Protein AF-A0A662I1T7-F1 (afdb_monomer)

Sequence (217 aa):
MPLEELFYKALEAGYRRGWHKLLAKYARAPATGRYQSLLHHSINTALTGWRLAKLLGVEEKYLEPLFVGLFLHDYAKSAKEYQERVTRGWPTPPEKIPRGQLAEDFEKLLDELGLKDWSRGIARRVAYLNEAPSTPFDYAEMLSAGPLPEKLLDVAVLADVLNSIRGYWELGGRVSKILGKYGFRIAYHQVSIIRGVVTQLVHRAVEEAMRDKGYEP

Mean predicted aligned error: 6.85 Å

Secondary structure (DSSP, 8-state):
--HHHHHHHHHHHHHHTTTTTSEEEE-S-TTT--EEEHHHHHHHHHHHHHHHHHHTT--GGGHHHHHHHHHHTTGGGGSHHHHHHHHTT------SS--THHHHHHHHHHHHTT--HHHHHHHHHHHHHTS--SSHHHHHHHHHT----HHHHHHHHHHHHHHH--SGGGSTTHHHHHHHHTT-----------TTHHHHHHHHHHHHHHHHTT---

Structure (mmCIF, N/CA/C/O backbone):
data_AF-A0A662I1T7-F1
#
_entry.id   AF-A0A662I1T7-F1
#
loop_
_atom_site.group_PDB
_atom_site.id
_atom_site.type_symbol
_atom_site.label_atom_id
_atom_site.label_alt_id
_atom_site.label_comp_id
_atom_site.label_asym_id
_atom_site.label_entity_id
_atom_site.label_seq_id
_atom_site.pdbx_PDB_ins_code
_atom_site.Cartn_x
_atom_site.Cartn_y
_atom_site.Cartn_z
_atom_site.occupancy
_atom_site.B_iso_or_equiv
_atom_site.auth_seq_id
_atom_site.auth_comp_id
_atom_site.auth_asym_id
_atom_site.auth_atom_id
_atom_site.pdbx_PDB_model_num
ATOM 1 N N . MET A 1 1 ? -2.018 16.285 3.211 1.00 83.12 1 MET A N 1
ATOM 2 C CA . MET A 1 1 ? -3.010 16.565 2.148 1.00 83.12 1 MET A CA 1
ATOM 3 C C . MET A 1 1 ? -4.353 15.933 2.526 1.00 83.12 1 MET A C 1
ATOM 5 O O . MET A 1 1 ? -4.315 14.929 3.236 1.00 83.12 1 MET A O 1
ATOM 9 N N . PRO A 1 2 ? -5.524 16.465 2.119 1.00 90.62 2 PRO A N 1
ATOM 10 C CA . PRO A 1 2 ? -6.795 15.744 2.253 1.00 90.62 2 PRO A CA 1
ATOM 11 C C . PRO A 1 2 ? -6.750 14.390 1.525 1.00 90.62 2 PRO A C 1
ATOM 13 O O . PRO A 1 2 ? -6.135 14.286 0.464 1.00 90.62 2 PRO A O 1
ATOM 16 N N . LEU A 1 3 ? -7.415 13.359 2.066 1.00 92.50 3 LEU A N 1
ATOM 17 C CA . LEU A 1 3 ? -7.415 12.012 1.469 1.00 92.50 3 LEU A CA 1
ATOM 18 C C . LEU A 1 3 ? -7.914 12.020 0.021 1.00 92.50 3 LEU A C 1
ATOM 20 O O . LEU A 1 3 ? -7.353 11.327 -0.816 1.00 92.50 3 LEU A O 1
ATOM 24 N N . GLU A 1 4 ? -8.962 12.790 -0.267 1.00 94.50 4 GLU A N 1
ATOM 25 C CA . GLU A 1 4 ? -9.561 12.862 -1.600 1.00 94.50 4 GLU A CA 1
ATOM 26 C C . GLU A 1 4 ? -8.558 13.365 -2.647 1.00 94.50 4 GLU A C 1
ATOM 28 O O . GLU A 1 4 ? -8.377 12.741 -3.691 1.00 94.50 4 GLU A O 1
ATOM 33 N N . GLU A 1 5 ? -7.831 14.437 -2.333 1.00 94.81 5 GLU A N 1
ATOM 34 C CA . GLU A 1 5 ? -6.793 14.979 -3.211 1.00 94.81 5 GLU A CA 1
ATOM 35 C C . GLU A 1 5 ? -5.645 13.974 -3.405 1.00 94.81 5 GLU A C 1
ATOM 37 O O . GLU A 1 5 ? -5.197 13.750 -4.531 1.00 94.81 5 GLU A O 1
ATOM 42 N N . LEU A 1 6 ? -5.208 13.313 -2.326 1.00 95.00 6 LEU A N 1
ATOM 43 C CA . LEU A 1 6 ? -4.150 12.302 -2.384 1.00 95.00 6 LEU A CA 1
ATOM 44 C C . LEU A 1 6 ? -4.567 11.084 -3.221 1.00 95.00 6 LEU A C 1
ATOM 46 O O . LEU A 1 6 ? -3.781 10.571 -4.020 1.00 95.00 6 LEU A O 1
ATOM 50 N N . PHE A 1 7 ? -5.817 10.648 -3.067 1.00 96.75 7 PHE A N 1
ATOM 51 C CA . PHE A 1 7 ? -6.416 9.566 -3.836 1.00 96.75 7 PHE A CA 1
ATOM 52 C C . PHE A 1 7 ? -6.436 9.890 -5.330 1.00 96.75 7 PHE A C 1
ATOM 54 O O . PHE A 1 7 ? -5.956 9.080 -6.124 1.00 96.75 7 PHE A O 1
ATOM 61 N N . TYR A 1 8 ? -6.937 11.065 -5.724 1.00 96.94 8 TYR A N 1
ATOM 62 C CA . TYR A 1 8 ? -6.994 11.438 -7.138 1.00 96.94 8 TYR A CA 1
ATOM 63 C C . TYR A 1 8 ? -5.600 11.598 -7.749 1.00 96.94 8 TYR A C 1
ATOM 65 O O . TYR A 1 8 ? -5.376 11.107 -8.854 1.00 96.94 8 TYR A O 1
ATOM 73 N N . LYS A 1 9 ? -4.637 12.173 -7.014 1.00 96.56 9 LYS A N 1
ATOM 74 C CA . LYS A 1 9 ? -3.234 12.246 -7.456 1.00 96.56 9 LYS A CA 1
ATOM 75 C C . LYS A 1 9 ? -2.629 10.862 -7.685 1.00 96.56 9 LYS A C 1
ATOM 77 O O . LYS A 1 9 ? -2.019 10.625 -8.727 1.00 96.56 9 LYS A O 1
ATOM 82 N N . ALA A 1 10 ? -2.820 9.933 -6.748 1.00 97.12 10 ALA A N 1
ATOM 83 C CA . ALA A 1 10 ? -2.342 8.559 -6.892 1.00 97.12 10 ALA A CA 1
ATOM 84 C C . ALA A 1 10 ? -3.018 7.839 -8.070 1.00 97.12 10 ALA A C 1
ATOM 86 O O . ALA A 1 10 ? -2.345 7.207 -8.888 1.00 97.12 10 ALA A O 1
ATOM 87 N N . LEU A 1 11 ? -4.339 7.988 -8.200 1.00 97.06 11 LEU A N 1
ATOM 88 C CA . LEU A 1 11 ? -5.118 7.410 -9.290 1.00 97.06 11 LEU A CA 1
ATOM 89 C C . LEU A 1 11 ? -4.624 7.909 -10.654 1.00 97.06 11 LEU A C 1
ATOM 91 O O . LEU A 1 11 ? -4.350 7.100 -11.540 1.00 97.06 11 LEU A O 1
ATOM 95 N N . GLU A 1 12 ? -4.459 9.222 -10.811 1.00 97.19 12 GLU A N 1
ATOM 96 C CA . GLU A 1 12 ? -3.954 9.838 -12.036 1.00 97.19 12 GLU A CA 1
ATOM 97 C C . GLU A 1 12 ? -2.517 9.391 -12.337 1.00 97.19 12 GLU A C 1
ATOM 99 O O . GLU A 1 12 ? -2.202 9.005 -13.467 1.00 97.19 12 GLU A O 1
ATOM 104 N N . ALA A 1 13 ? -1.637 9.387 -11.333 1.00 96.88 13 ALA A N 1
ATOM 105 C CA . ALA A 1 13 ? -0.248 8.973 -11.496 1.00 96.88 13 ALA A CA 1
ATOM 106 C C . ALA A 1 13 ? -0.122 7.517 -11.966 1.00 96.88 13 ALA A C 1
ATOM 108 O O . ALA A 1 13 ? 0.653 7.240 -12.888 1.00 96.88 13 ALA A O 1
ATOM 109 N N . GLY A 1 14 ? -0.901 6.602 -11.384 1.00 96.75 14 GLY A N 1
ATOM 110 C CA . GLY A 1 14 ? -0.929 5.203 -11.802 1.00 96.75 14 GLY A CA 1
ATOM 111 C C . GLY A 1 14 ? -1.623 4.993 -13.154 1.00 96.75 14 GLY A C 1
ATOM 112 O O . GLY A 1 14 ? -1.193 4.154 -13.950 1.00 96.75 14 GLY A O 1
ATOM 113 N N . TYR A 1 15 ? -2.654 5.783 -13.472 1.00 96.38 15 TYR A N 1
ATOM 114 C CA . TYR A 1 15 ? -3.324 5.723 -14.772 1.00 96.38 15 TYR A CA 1
ATOM 115 C C . TYR A 1 15 ? -2.402 6.159 -15.917 1.00 96.38 15 TYR A C 1
ATOM 117 O O . TYR A 1 15 ? -2.271 5.416 -16.893 1.00 96.38 15 TYR A O 1
ATOM 125 N N . ARG A 1 16 ? -1.697 7.294 -15.768 1.00 96.81 16 ARG A N 1
ATOM 126 C CA . ARG A 1 16 ? -0.703 7.799 -16.740 1.00 96.81 16 ARG A CA 1
ATOM 127 C C . ARG A 1 16 ? 0.412 6.786 -17.009 1.00 96.81 16 ARG A C 1
ATOM 129 O O . ARG A 1 16 ? 0.859 6.650 -18.141 1.00 96.81 16 ARG A O 1
ATOM 136 N N . ARG A 1 17 ? 0.807 6.022 -15.986 1.00 95.38 17 ARG A N 1
ATOM 137 C CA . ARG A 1 17 ? 1.814 4.947 -16.074 1.00 95.38 17 ARG A CA 1
ATOM 138 C C . ARG A 1 17 ? 1.266 3.622 -16.610 1.00 95.38 17 ARG A C 1
ATOM 140 O O . ARG A 1 17 ? 1.985 2.629 -16.664 1.00 95.38 17 ARG A O 1
ATOM 147 N N . GLY A 1 18 ? -0.011 3.568 -16.986 1.00 95.88 18 GLY A N 1
ATOM 148 C CA . GLY A 1 18 ? -0.619 2.376 -17.567 1.00 95.88 18 GLY A CA 1
ATOM 149 C C . GLY A 1 18 ? -0.838 1.229 -16.579 1.00 95.88 18 GLY A C 1
ATOM 150 O O . GLY A 1 18 ? -1.122 0.120 -17.018 1.00 95.88 18 GLY A O 1
ATOM 151 N N . TRP A 1 19 ? -0.773 1.456 -15.262 1.00 95.38 19 TRP A N 1
ATOM 152 C CA . TRP A 1 19 ? -0.896 0.390 -14.251 1.00 95.38 19 TRP A CA 1
ATOM 153 C C . TRP A 1 19 ? -2.249 -0.325 -14.261 1.00 95.38 19 TRP A C 1
ATOM 155 O O . TRP A 1 19 ? -2.374 -1.437 -13.756 1.00 95.38 19 TRP A O 1
ATOM 165 N N . HIS A 1 20 ? -3.268 0.287 -14.863 1.00 93.38 20 HIS A N 1
ATOM 166 C CA . HIS A 1 20 ? -4.560 -0.348 -15.118 1.00 93.38 20 HIS A CA 1
ATOM 167 C C . HIS A 1 20 ? -4.477 -1.488 -16.149 1.00 93.38 20 HIS A C 1
ATOM 169 O O . HIS A 1 20 ? -5.350 -2.352 -16.162 1.00 93.38 20 HIS A O 1
ATOM 175 N N . LYS A 1 21 ? -3.433 -1.505 -16.988 1.00 92.19 21 LYS A N 1
ATOM 176 C CA . LYS A 1 21 ? -3.136 -2.552 -17.980 1.00 92.19 21 LYS A CA 1
ATOM 177 C C . LYS A 1 21 ? -2.147 -3.597 -17.455 1.00 92.19 21 LYS A C 1
ATOM 179 O O . LYS A 1 21 ? -2.009 -4.653 -18.061 1.00 92.19 21 LYS A O 1
ATOM 184 N N . LEU A 1 22 ? -1.449 -3.290 -16.360 1.00 91.19 22 LEU A N 1
ATOM 185 C CA . LEU A 1 22 ? -0.445 -4.159 -15.751 1.00 91.19 22 LEU A CA 1
ATOM 186 C C . LEU A 1 22 ? -1.090 -5.084 -14.726 1.00 91.19 22 LEU A C 1
ATOM 188 O O . LEU A 1 22 ? -2.052 -4.706 -14.060 1.00 91.19 22 LEU A O 1
ATOM 192 N N . LEU A 1 23 ? -0.544 -6.283 -14.569 1.00 86.94 23 LEU A N 1
ATOM 193 C CA . LEU A 1 23 ? -1.032 -7.270 -13.611 1.00 86.94 23 LEU A CA 1
ATOM 194 C C . LEU A 1 23 ? -0.296 -7.131 -12.275 1.00 86.94 23 LEU A C 1
ATOM 196 O O . LEU A 1 23 ? 0.933 -7.139 -12.251 1.00 86.94 23 LEU A O 1
ATOM 200 N N . ALA A 1 24 ? -1.036 -7.065 -11.165 1.00 80.75 24 ALA A N 1
ATOM 201 C CA . ALA A 1 24 ? -0.471 -7.215 -9.816 1.00 80.75 24 ALA A CA 1
ATOM 202 C C . ALA A 1 24 ? -0.410 -8.684 -9.378 1.00 80.75 24 ALA A C 1
ATOM 204 O O . ALA A 1 24 ? 0.510 -9.084 -8.658 1.00 80.75 24 ALA A O 1
ATOM 205 N N . LYS A 1 25 ? -1.419 -9.479 -9.769 1.00 72.06 25 LYS A N 1
ATOM 206 C CA . LYS A 1 25 ? -1.565 -10.900 -9.416 1.00 72.06 25 LYS A CA 1
ATOM 207 C C . LYS A 1 25 ? -2.210 -11.675 -10.563 1.00 72.06 25 LYS A C 1
ATOM 209 O O . LYS A 1 25 ? -3.193 -11.224 -11.150 1.00 72.06 25 LYS A O 1
ATOM 214 N N . TYR A 1 26 ? -1.684 -12.871 -10.830 1.00 59.12 26 TYR A N 1
ATOM 215 C CA . TYR A 1 26 ? -2.285 -13.858 -11.727 1.00 59.12 26 TYR A CA 1
ATOM 216 C C . TYR A 1 26 ? -2.677 -15.092 -10.914 1.00 59.12 26 TYR A C 1
ATOM 218 O O . TYR A 1 26 ? -1.833 -15.722 -10.267 1.00 59.12 26 TYR A O 1
ATOM 226 N N . ALA A 1 27 ? -3.964 -15.435 -10.896 1.00 52.22 27 ALA A N 1
ATOM 227 C CA . ALA A 1 27 ? -4.394 -16.705 -10.336 1.00 52.22 27 ALA A CA 1
ATOM 228 C C . ALA A 1 27 ? -3.911 -17.829 -11.267 1.00 52.22 27 ALA A C 1
ATOM 230 O O . ALA A 1 27 ? -4.298 -17.886 -12.427 1.00 52.22 27 ALA A O 1
ATOM 231 N N . ARG A 1 28 ? -3.071 -18.735 -10.748 1.00 44.50 28 ARG A N 1
ATOM 232 C CA . ARG A 1 28 ? -2.470 -19.899 -11.439 1.00 44.50 28 ARG A CA 1
ATOM 233 C C . ARG A 1 28 ? -3.457 -20.898 -12.078 1.00 44.50 28 ARG A C 1
ATOM 235 O O . ARG A 1 28 ? -3.030 -21.955 -12.523 1.00 44.50 28 ARG A O 1
ATOM 242 N N . ALA A 1 29 ? -4.749 -20.599 -12.136 1.00 40.31 29 ALA A N 1
ATOM 243 C CA . ALA A 1 29 ? -5.744 -21.446 -12.772 1.00 40.31 29 ALA A CA 1
ATOM 244 C C . ALA A 1 29 ? -6.423 -20.673 -13.918 1.00 40.31 29 ALA A C 1
ATOM 246 O O . ALA A 1 29 ? -7.258 -19.807 -13.646 1.00 40.31 29 ALA A O 1
ATOM 247 N N . PRO A 1 30 ? -6.140 -21.024 -15.189 1.00 40.97 30 PRO A N 1
ATOM 248 C CA . PRO A 1 30 ? -6.875 -20.526 -16.357 1.00 40.97 30 PRO A CA 1
ATOM 249 C C . PRO A 1 30 ? -8.401 -20.680 -16.222 1.00 40.97 30 PRO A C 1
ATOM 251 O O . PRO A 1 30 ? -9.155 -19.912 -16.805 1.00 40.97 30 PRO A O 1
ATOM 254 N N . ALA A 1 31 ? -8.859 -21.632 -15.401 1.00 42.31 31 ALA A N 1
ATOM 255 C CA . ALA A 1 31 ? -10.270 -21.920 -15.167 1.00 42.31 31 ALA A CA 1
ATOM 256 C C . ALA A 1 31 ? -11.007 -20.907 -14.265 1.00 42.31 31 ALA A C 1
ATOM 258 O O . ALA A 1 31 ? -12.233 -20.876 -14.295 1.00 42.31 31 ALA A O 1
ATOM 259 N N . THR A 1 32 ? -10.313 -20.090 -13.455 1.00 49.03 32 THR A N 1
ATOM 260 C CA . THR A 1 32 ? -10.981 -19.130 -12.545 1.00 49.03 32 THR A CA 1
ATOM 261 C C . THR A 1 32 ? -10.894 -17.674 -12.995 1.00 49.03 32 THR A C 1
ATOM 263 O O . THR A 1 32 ? -11.640 -16.851 -12.470 1.00 49.03 32 THR A O 1
ATOM 266 N N . GLY A 1 33 ? -10.035 -17.339 -13.968 1.00 52.44 33 GLY A N 1
ATOM 267 C CA . GLY A 1 33 ? -10.066 -16.069 -14.712 1.00 52.44 33 GLY A CA 1
ATOM 268 C C . GLY A 1 33 ? -9.902 -14.776 -13.899 1.00 52.44 33 GLY A C 1
ATOM 269 O O . GLY A 1 33 ? -10.135 -13.693 -14.431 1.00 52.44 33 GLY A O 1
ATOM 270 N N . ARG A 1 34 ? -9.527 -14.841 -12.615 1.00 60.09 34 ARG A N 1
ATOM 271 C CA . ARG A 1 34 ? -9.411 -13.646 -11.766 1.00 60.09 34 ARG A CA 1
ATOM 272 C C . ARG A 1 34 ? -8.029 -13.019 -11.915 1.00 60.09 34 ARG A C 1
ATOM 274 O O . ARG A 1 34 ? -7.048 -13.514 -11.358 1.00 60.09 34 ARG A O 1
ATOM 281 N N . TYR A 1 35 ? -7.979 -11.923 -12.661 1.00 72.19 35 TYR A N 1
ATOM 282 C CA . TYR A 1 35 ? -6.847 -11.007 -12.723 1.00 72.19 35 TYR A CA 1
ATOM 283 C C . TYR A 1 35 ? -7.147 -9.757 -11.893 1.00 72.19 35 TYR A C 1
ATOM 285 O O . TYR A 1 35 ? -8.293 -9.317 -11.801 1.00 72.19 35 TYR A O 1
ATOM 293 N N . GLN A 1 36 ? -6.108 -9.182 -11.296 1.00 81.75 36 GLN A N 1
ATOM 294 C CA . GLN A 1 36 ? -6.186 -7.889 -10.623 1.00 81.75 36 GLN A CA 1
ATOM 295 C C . GLN A 1 36 ? -5.147 -6.967 -11.249 1.00 81.75 36 GLN A C 1
ATOM 297 O O . GLN A 1 36 ? -3.969 -7.334 -11.343 1.00 81.75 36 GLN A O 1
ATOM 302 N N . SER A 1 37 ? -5.582 -5.789 -11.701 1.00 91.00 37 SER A N 1
ATOM 303 C CA . SER A 1 37 ? -4.646 -4.801 -12.229 1.00 91.00 37 SER A CA 1
ATOM 304 C C . SER A 1 37 ? -3.793 -4.212 -11.109 1.00 91.00 37 SER A C 1
ATOM 306 O O . SER A 1 37 ? -4.236 -4.127 -9.959 1.00 91.00 37 SER A O 1
ATOM 308 N N . LEU A 1 38 ? -2.576 -3.791 -11.450 1.00 92.50 38 LEU A N 1
ATOM 309 C CA . LEU A 1 38 ? -1.656 -3.154 -10.513 1.00 92.50 38 LEU A CA 1
ATOM 310 C C . LEU A 1 38 ? -2.278 -1.897 -9.908 1.00 92.50 38 LEU A C 1
ATOM 312 O O . LEU A 1 38 ? -2.261 -1.737 -8.694 1.00 92.50 38 LEU A O 1
ATOM 316 N N . LEU A 1 39 ? -2.931 -1.071 -10.732 1.00 95.19 39 LEU A N 1
ATOM 317 C CA . LEU A 1 39 ? -3.605 0.135 -10.249 1.00 95.19 39 LEU A CA 1
ATOM 318 C C . LEU A 1 39 ? -4.693 -0.180 -9.217 1.00 95.19 39 LEU A C 1
ATOM 320 O O . LEU A 1 39 ? -4.754 0.469 -8.176 1.00 95.19 39 LEU A O 1
ATOM 324 N N . HIS A 1 40 ? -5.549 -1.167 -9.500 1.00 91.62 40 HIS A N 1
ATOM 325 C CA . HIS A 1 40 ? -6.648 -1.517 -8.604 1.00 91.62 40 HIS A CA 1
ATOM 326 C C . HIS A 1 40 ? -6.133 -2.074 -7.272 1.00 91.62 40 HIS A C 1
ATOM 328 O O . HIS A 1 40 ? -6.630 -1.686 -6.219 1.00 91.62 40 HIS A O 1
ATOM 334 N N . HIS A 1 41 ? -5.115 -2.941 -7.313 1.00 92.50 41 HIS A N 1
ATOM 335 C CA . HIS A 1 41 ? -4.475 -3.468 -6.104 1.00 92.50 41 HIS A CA 1
ATOM 336 C C . HIS A 1 41 ? -3.837 -2.354 -5.272 1.00 92.50 41 HIS A C 1
ATOM 338 O O . HIS A 1 41 ? -4.172 -2.194 -4.104 1.00 92.50 41 HIS A O 1
ATOM 344 N N . SER A 1 42 ? -2.987 -1.531 -5.887 1.00 95.56 42 SER A N 1
ATOM 345 C CA . SER A 1 42 ? -2.297 -0.425 -5.219 1.00 95.56 42 SER A CA 1
ATOM 346 C C . SER A 1 42 ? -3.260 0.557 -4.547 1.00 95.56 42 SER A C 1
ATOM 348 O O . SER A 1 42 ? -3.059 0.919 -3.388 1.00 95.56 42 SER A O 1
ATOM 350 N N . ILE A 1 43 ? -4.323 0.973 -5.244 1.00 96.12 43 ILE A N 1
ATOM 351 C CA . ILE A 1 43 ? -5.307 1.921 -4.704 1.00 96.12 43 ILE A CA 1
ATOM 352 C C . ILE A 1 43 ? -6.113 1.306 -3.562 1.00 96.12 43 ILE A C 1
ATOM 354 O O . ILE A 1 43 ? -6.267 1.944 -2.519 1.00 96.12 43 ILE A O 1
ATOM 358 N N . ASN A 1 44 ? -6.611 0.076 -3.723 1.00 94.38 44 ASN A N 1
ATOM 359 C CA . ASN A 1 44 ? -7.392 -0.553 -2.663 1.00 94.38 44 ASN A CA 1
ATOM 360 C C . ASN A 1 44 ? -6.532 -0.793 -1.420 1.00 94.38 44 ASN A C 1
ATOM 362 O O . ASN A 1 44 ? -6.969 -0.480 -0.317 1.00 94.38 44 ASN A O 1
ATOM 366 N N . THR A 1 45 ? -5.292 -1.260 -1.592 1.00 95.75 45 THR A N 1
ATOM 367 C CA . THR A 1 45 ? -4.343 -1.441 -0.489 1.00 95.75 45 THR A CA 1
ATOM 368 C C . THR A 1 45 ? -4.073 -0.123 0.236 1.00 95.75 45 THR A C 1
ATOM 370 O O . THR A 1 45 ? -4.156 -0.078 1.463 1.00 95.75 45 THR A O 1
ATOM 373 N N . ALA A 1 46 ? -3.858 0.978 -0.488 1.00 97.50 46 ALA A N 1
ATOM 374 C CA . ALA A 1 46 ? -3.675 2.297 0.117 1.00 97.50 46 ALA A CA 1
ATOM 375 C C . ALA A 1 46 ? -4.914 2.778 0.899 1.00 97.50 46 ALA A C 1
ATOM 377 O O . ALA A 1 46 ? -4.791 3.228 2.041 1.00 97.50 46 ALA A O 1
ATOM 378 N N . LEU A 1 47 ? -6.117 2.634 0.330 1.00 97.31 47 LEU A N 1
ATOM 379 C CA . LEU A 1 47 ? -7.374 3.034 0.977 1.00 97.31 47 LEU A CA 1
ATOM 380 C C . LEU A 1 47 ? -7.704 2.174 2.202 1.00 97.31 47 LEU A C 1
ATOM 382 O O . LEU A 1 47 ? -8.065 2.708 3.254 1.00 97.31 47 LEU A O 1
ATOM 386 N N . THR A 1 48 ? -7.552 0.851 2.093 1.00 95.62 48 THR A N 1
ATOM 387 C CA . THR A 1 48 ? -7.719 -0.072 3.221 1.00 95.62 48 THR A CA 1
ATOM 388 C C . THR A 1 48 ? -6.735 0.271 4.332 1.00 95.62 48 THR A C 1
ATOM 390 O O . THR A 1 48 ? -7.142 0.388 5.485 1.00 95.62 48 THR A O 1
ATOM 393 N N . GLY A 1 49 ? -5.464 0.505 3.997 1.00 97.38 49 GLY A N 1
ATOM 394 C CA . GLY A 1 49 ? -4.449 0.893 4.970 1.00 97.38 49 GLY A CA 1
ATOM 395 C C . GLY A 1 49 ? -4.746 2.219 5.657 1.00 97.38 49 GLY A C 1
ATOM 396 O O . GLY A 1 49 ? -4.660 2.294 6.879 1.00 97.38 49 GLY A O 1
ATOM 397 N N . TRP A 1 50 ? -5.180 3.243 4.918 1.00 97.56 50 TRP A N 1
ATOM 398 C CA . TRP A 1 50 ? -5.607 4.511 5.517 1.00 97.56 50 TRP A CA 1
ATOM 399 C C . TRP A 1 50 ? -6.766 4.318 6.496 1.00 97.56 50 TRP A C 1
ATOM 401 O O . TRP A 1 50 ? -6.742 4.843 7.613 1.00 97.56 50 TRP A O 1
ATOM 411 N N . ARG A 1 51 ? -7.789 3.546 6.103 1.00 95.56 51 ARG A N 1
ATOM 412 C CA . ARG A 1 51 ? -8.951 3.294 6.961 1.00 95.56 51 ARG A CA 1
ATOM 413 C C . ARG A 1 51 ? -8.560 2.520 8.218 1.00 95.56 51 ARG A C 1
ATOM 415 O O . ARG A 1 51 ? -8.962 2.920 9.307 1.00 95.56 51 ARG A O 1
ATOM 422 N N . LEU A 1 52 ? -7.743 1.475 8.082 1.00 95.31 52 LEU A N 1
ATOM 423 C CA . LEU A 1 52 ? -7.197 0.725 9.214 1.00 95.31 52 LEU A CA 1
ATOM 424 C C . LEU A 1 52 ? -6.363 1.618 10.134 1.00 95.31 52 LEU A C 1
ATOM 426 O O . LEU A 1 52 ? -6.528 1.558 11.345 1.00 95.31 52 LEU A O 1
ATOM 430 N N . ALA A 1 53 ? -5.514 2.486 9.587 1.00 96.88 53 ALA A N 1
ATOM 431 C CA . ALA A 1 53 ? -4.702 3.401 10.381 1.00 96.88 53 ALA A CA 1
ATOM 432 C C . ALA A 1 53 ? -5.555 4.340 11.242 1.00 96.88 53 ALA A C 1
ATOM 434 O O . ALA A 1 53 ? -5.267 4.511 12.426 1.00 96.88 53 ALA A O 1
ATOM 435 N N . LYS A 1 54 ? -6.638 4.892 10.678 1.00 95.31 54 LYS A N 1
ATOM 436 C CA . LYS A 1 54 ? -7.611 5.694 11.435 1.00 95.31 54 LYS A CA 1
ATOM 437 C C . LYS A 1 54 ? -8.284 4.873 12.540 1.00 95.31 54 LYS A C 1
ATOM 439 O O . LYS A 1 54 ? -8.356 5.347 13.667 1.00 95.31 54 LYS A O 1
ATOM 444 N N . LEU A 1 55 ? -8.730 3.651 12.235 1.00 92.38 55 LEU A N 1
ATOM 445 C CA . LEU A 1 55 ? -9.382 2.763 13.209 1.00 92.38 55 LEU A CA 1
ATOM 446 C C . LEU A 1 55 ? -8.447 2.355 14.358 1.00 92.38 55 LEU A C 1
ATOM 448 O O . LEU A 1 55 ? -8.866 2.316 15.508 1.00 92.38 55 LEU A O 1
ATOM 452 N N . LEU A 1 56 ? -7.172 2.091 14.067 1.00 93.19 56 LEU A N 1
ATOM 453 C CA . LEU A 1 56 ? -6.176 1.682 15.065 1.00 93.19 56 LEU A CA 1
ATOM 454 C C . LEU A 1 56 ? -5.512 2.867 15.795 1.00 93.19 56 LEU A C 1
ATOM 456 O O . LEU A 1 56 ? -4.583 2.665 16.590 1.00 93.19 56 LEU A O 1
ATOM 460 N N . GLY A 1 57 ? -5.945 4.102 15.519 1.00 93.50 57 GLY A N 1
ATOM 461 C CA . GLY A 1 57 ? -5.406 5.314 16.139 1.00 93.50 57 GLY A CA 1
ATOM 462 C C . GLY A 1 57 ? -3.927 5.547 15.819 1.00 93.50 57 GLY A C 1
ATOM 463 O O . GLY A 1 57 ? -3.126 5.805 16.718 1.00 93.50 57 GLY A O 1
ATOM 464 N N . VAL A 1 58 ? -3.530 5.376 14.558 1.00 96.56 58 VAL A N 1
ATOM 465 C CA . VAL A 1 58 ? -2.212 5.803 14.065 1.00 96.56 58 VAL A CA 1
ATOM 466 C C . VAL A 1 58 ? -2.166 7.335 14.025 1.00 96.56 58 VAL A C 1
ATOM 468 O O . VAL A 1 58 ? -3.134 7.971 13.613 1.00 96.56 58 VAL A O 1
ATOM 471 N N . GLU A 1 59 ? -1.046 7.933 14.445 1.00 96.06 59 GLU A N 1
ATOM 472 C CA . GLU A 1 59 ? -0.891 9.395 14.448 1.00 96.06 59 GLU A CA 1
ATOM 473 C C . GLU A 1 59 ? -1.061 9.997 13.043 1.00 96.06 59 GLU A C 1
ATOM 475 O O . GLU A 1 59 ? -0.530 9.467 12.064 1.00 96.06 59 GLU A O 1
ATOM 480 N N . GLU A 1 60 ? -1.717 11.161 12.960 1.00 95.38 60 GLU A N 1
ATOM 481 C CA . GLU A 1 60 ? -2.078 11.818 11.692 1.00 95.38 60 GLU A CA 1
ATOM 482 C C . GLU A 1 60 ? -0.878 12.025 10.758 1.00 95.38 60 GLU A C 1
ATOM 484 O O . GLU A 1 60 ? -0.981 11.831 9.546 1.00 95.38 60 GLU A O 1
ATOM 489 N N . LYS A 1 61 ? 0.291 12.347 11.332 1.00 95.50 61 LYS A N 1
ATOM 490 C CA . LYS A 1 61 ? 1.543 12.551 10.589 1.00 95.50 61 LYS A CA 1
ATOM 491 C C . LYS A 1 61 ? 1.940 11.342 9.733 1.00 95.50 61 LYS A C 1
ATOM 493 O O . LYS A 1 61 ? 2.623 11.514 8.732 1.00 95.50 61 LYS A O 1
ATOM 498 N N . TYR A 1 62 ? 1.527 10.126 10.098 1.00 97.44 62 TYR A N 1
ATOM 499 C CA . TYR A 1 62 ? 1.871 8.910 9.359 1.00 97.44 62 TYR A CA 1
ATOM 500 C C . TYR A 1 62 ? 0.879 8.555 8.250 1.00 97.44 62 TYR A C 1
ATOM 502 O O . TYR A 1 62 ? 1.197 7.695 7.435 1.00 97.44 62 TYR A O 1
ATOM 510 N N . LEU A 1 63 ? -0.303 9.172 8.191 1.00 97.19 63 LEU A N 1
ATOM 511 C CA . LEU A 1 63 ? -1.363 8.712 7.288 1.00 97.19 63 LEU A CA 1
ATOM 512 C C . LEU A 1 63 ? -1.032 8.946 5.812 1.00 97.19 63 LEU A C 1
ATOM 514 O O . LEU A 1 63 ? -1.164 8.038 4.995 1.00 97.19 63 LEU A O 1
ATOM 518 N N . GLU A 1 64 ? -0.555 10.142 5.477 1.00 97.44 64 GLU A N 1
ATOM 519 C CA . GLU A 1 64 ? -0.121 10.490 4.120 1.00 97.44 64 GLU A CA 1
ATOM 520 C C . GLU A 1 64 ? 1.031 9.595 3.625 1.00 97.44 64 GLU A C 1
ATOM 522 O O . GLU A 1 64 ? 0.869 8.953 2.583 1.00 97.44 64 GLU A O 1
ATOM 527 N N . PRO A 1 65 ? 2.158 9.447 4.352 1.00 97.62 65 PRO A N 1
ATOM 528 C CA . PRO A 1 65 ? 3.224 8.564 3.895 1.00 97.62 65 PRO A CA 1
ATOM 529 C C . PRO A 1 65 ? 2.842 7.080 3.921 1.00 97.62 65 PRO A C 1
ATOM 531 O O . PRO A 1 65 ? 3.331 6.326 3.085 1.00 97.62 65 PRO A O 1
ATOM 534 N N . LEU A 1 66 ? 1.951 6.643 4.819 1.00 98.25 66 LEU A N 1
ATOM 535 C CA . LEU A 1 66 ? 1.404 5.285 4.787 1.00 98.25 66 LEU A CA 1
ATOM 536 C C . LEU A 1 66 ? 0.632 5.027 3.497 1.00 98.25 66 LEU A C 1
ATOM 538 O O . LEU A 1 66 ? 0.867 4.012 2.850 1.00 98.25 66 LEU A O 1
ATOM 542 N N . PHE A 1 67 ? -0.277 5.930 3.125 1.00 98.44 67 PHE A N 1
ATOM 543 C CA . PHE A 1 67 ? -1.071 5.790 1.907 1.00 98.44 67 PHE A CA 1
ATOM 544 C C . PHE A 1 67 ? -0.179 5.698 0.679 1.00 98.44 67 PHE A C 1
ATOM 546 O O . PHE A 1 67 ? -0.329 4.780 -0.120 1.00 98.44 67 PHE A O 1
ATOM 553 N N . VAL A 1 68 ? 0.776 6.621 0.551 1.00 98.25 68 VAL A N 1
ATOM 554 C CA . VAL A 1 68 ? 1.702 6.629 -0.584 1.00 98.25 68 VAL A CA 1
ATOM 555 C C . VAL A 1 68 ? 2.585 5.383 -0.576 1.00 98.25 68 VAL A C 1
ATOM 557 O O . VAL A 1 68 ? 2.710 4.724 -1.602 1.00 98.25 68 VAL A O 1
ATOM 560 N N . GLY A 1 69 ? 3.147 5.000 0.572 1.00 97.81 69 GLY A N 1
ATOM 561 C CA . GLY A 1 69 ? 3.958 3.787 0.680 1.00 97.81 69 GLY A CA 1
ATOM 562 C C . GLY A 1 69 ? 3.181 2.527 0.297 1.00 97.81 69 GLY A C 1
ATOM 563 O O . GLY A 1 69 ? 3.676 1.698 -0.458 1.00 97.81 69 GLY A O 1
ATOM 564 N N . LEU A 1 70 ? 1.927 2.412 0.737 1.00 98.00 70 LEU A N 1
ATOM 565 C CA . LEU A 1 70 ? 1.040 1.312 0.363 1.00 98.00 70 LEU A CA 1
ATOM 566 C C . LEU A 1 70 ? 0.597 1.362 -1.096 1.00 98.00 70 LEU A C 1
ATOM 568 O O . LEU A 1 70 ? 0.453 0.319 -1.721 1.00 98.00 70 LEU A O 1
ATOM 572 N N . PHE A 1 71 ? 0.407 2.541 -1.675 1.00 97.81 71 PHE A N 1
ATOM 573 C CA . PHE A 1 71 ? 0.139 2.670 -3.104 1.00 97.81 71 PHE A CA 1
ATOM 574 C C . PHE A 1 71 ? 1.329 2.164 -3.939 1.00 97.81 71 PHE A C 1
ATOM 576 O O . PHE A 1 71 ? 1.144 1.536 -4.984 1.00 97.81 71 PHE A O 1
ATOM 583 N N . LEU A 1 72 ? 2.551 2.377 -3.445 1.00 96.88 72 LEU A N 1
ATOM 584 C CA . LEU A 1 72 ? 3.794 2.051 -4.139 1.00 96.88 72 LEU A CA 1
ATOM 585 C C . LEU A 1 72 ? 4.445 0.721 -3.721 1.00 96.88 72 LEU A C 1
ATOM 587 O O . LEU A 1 72 ? 5.469 0.366 -4.297 1.00 96.88 72 LEU A O 1
ATOM 591 N N . HIS A 1 73 ? 3.888 -0.035 -2.769 1.00 94.69 73 HIS A N 1
ATOM 592 C CA . HIS A 1 73 ? 4.535 -1.257 -2.251 1.00 94.69 73 HIS A CA 1
ATOM 593 C C . HIS A 1 73 ? 4.845 -2.303 -3.332 1.00 94.69 73 HIS A C 1
ATOM 595 O O . HIS A 1 73 ? 5.840 -3.012 -3.267 1.00 94.69 73 HIS A O 1
ATOM 601 N N . ASP A 1 74 ? 4.002 -2.360 -4.360 1.00 93.50 74 ASP A N 1
ATOM 602 C CA . ASP A 1 74 ? 4.119 -3.291 -5.476 1.00 93.50 74 ASP A CA 1
ATOM 603 C C . ASP A 1 74 ? 4.736 -2.636 -6.726 1.00 93.50 74 ASP A C 1
ATOM 605 O O . ASP A 1 74 ? 4.649 -3.185 -7.825 1.00 93.50 74 ASP A O 1
ATOM 609 N N . TYR A 1 75 ? 5.378 -1.467 -6.594 1.00 94.69 75 TYR A N 1
ATOM 610 C CA . TYR A 1 75 ? 5.920 -0.705 -7.727 1.00 94.69 75 TYR A CA 1
ATOM 611 C C . TYR A 1 75 ? 6.872 -1.529 -8.597 1.00 94.69 75 TYR A C 1
ATOM 613 O O . TYR A 1 75 ? 6.820 -1.439 -9.825 1.00 94.69 75 TYR A O 1
ATOM 621 N N . ALA A 1 76 ? 7.698 -2.384 -7.986 1.00 92.75 76 ALA A N 1
ATOM 622 C CA . ALA A 1 76 ? 8.632 -3.248 -8.703 1.00 92.75 76 ALA A CA 1
ATOM 623 C C . ALA A 1 76 ? 7.935 -4.206 -9.693 1.00 92.75 76 ALA A C 1
ATOM 625 O O . ALA A 1 76 ? 8.516 -4.595 -10.705 1.00 92.75 76 ALA A O 1
ATOM 626 N N . LYS A 1 77 ? 6.646 -4.516 -9.483 1.00 91.06 77 LYS A N 1
ATOM 627 C CA . LYS A 1 77 ? 5.836 -5.305 -10.424 1.00 91.06 77 LYS A CA 1
ATOM 628 C C . LYS A 1 77 ? 5.537 -4.570 -11.727 1.00 91.06 77 LYS A C 1
ATOM 630 O O . LYS A 1 77 ? 5.085 -5.199 -12.678 1.00 91.06 77 LYS A O 1
ATOM 635 N N . SER A 1 78 ? 5.774 -3.263 -11.814 1.00 92.31 78 SER A N 1
ATOM 636 C CA . SER A 1 78 ? 5.644 -2.528 -13.077 1.00 92.31 78 SER A CA 1
ATOM 637 C C . SER A 1 78 ? 6.778 -2.820 -14.070 1.00 92.31 78 SER A C 1
ATOM 639 O O . SER A 1 78 ? 6.634 -2.506 -15.251 1.00 92.31 78 SER A O 1
ATOM 641 N N . ALA A 1 79 ? 7.863 -3.466 -13.623 1.00 91.62 79 ALA A N 1
ATOM 642 C CA . ALA A 1 79 ? 8.977 -3.864 -14.473 1.00 91.62 79 ALA A CA 1
ATOM 643 C C . ALA A 1 79 ? 8.528 -4.772 -15.628 1.00 91.62 79 ALA A C 1
ATOM 645 O O . ALA A 1 79 ? 7.689 -5.667 -15.464 1.00 91.62 79 ALA A O 1
ATOM 646 N N . LYS A 1 80 ? 9.137 -4.573 -16.801 1.00 89.81 80 LYS A N 1
ATOM 647 C CA . LYS A 1 80 ? 8.824 -5.331 -18.017 1.00 89.81 80 LYS A CA 1
ATOM 648 C C . LYS A 1 80 ? 9.042 -6.828 -17.806 1.00 89.81 80 LYS A C 1
ATOM 650 O O . LYS A 1 80 ? 8.182 -7.629 -18.159 1.00 89.81 80 LYS A O 1
ATOM 655 N N . GLU A 1 81 ? 10.144 -7.194 -17.162 1.00 88.06 81 GLU A N 1
ATOM 656 C CA . GLU A 1 81 ? 10.516 -8.574 -16.856 1.00 88.06 81 GLU A CA 1
ATOM 657 C C . GLU A 1 81 ? 9.464 -9.250 -15.973 1.00 88.06 81 GLU A C 1
ATOM 659 O O . GLU A 1 81 ? 9.115 -10.412 -16.189 1.00 88.06 81 GLU A O 1
ATOM 664 N N . TYR A 1 82 ? 8.916 -8.526 -14.991 1.00 88.00 82 TYR A N 1
ATOM 665 C CA . TYR A 1 82 ? 7.837 -9.054 -14.162 1.00 88.00 82 TYR A CA 1
ATOM 666 C C . TYR A 1 82 ? 6.575 -9.301 -14.992 1.00 88.00 82 TYR A C 1
ATOM 668 O O . TYR A 1 82 ? 5.996 -10.389 -14.922 1.00 88.00 82 TYR A O 1
ATOM 676 N N . GLN A 1 83 ? 6.169 -8.315 -15.796 1.00 88.56 83 GLN A N 1
ATOM 677 C CA . GLN A 1 83 ? 4.957 -8.393 -16.611 1.00 88.56 83 GLN A CA 1
ATOM 678 C C . GLN A 1 83 ? 5.041 -9.523 -17.651 1.00 88.56 83 GLN A C 1
ATOM 680 O O . GLN A 1 83 ? 4.106 -10.307 -17.795 1.00 88.56 83 GLN A O 1
ATOM 685 N N . GLU A 1 84 ? 6.188 -9.708 -18.305 1.00 87.50 84 GLU A N 1
ATOM 686 C CA . GLU A 1 84 ? 6.400 -10.823 -19.235 1.00 87.50 84 GLU A CA 1
ATOM 687 C C . GLU A 1 84 ? 6.268 -12.190 -18.549 1.00 87.50 84 GLU A C 1
ATOM 689 O O . GLU A 1 84 ? 5.644 -13.109 -19.087 1.00 87.50 84 GLU A O 1
ATOM 694 N N . ARG A 1 85 ? 6.826 -12.336 -17.342 1.00 84.12 85 ARG A N 1
ATOM 695 C CA . ARG A 1 85 ? 6.785 -13.599 -16.594 1.00 84.12 85 ARG A CA 1
ATOM 696 C C . ARG A 1 85 ? 5.393 -13.915 -16.069 1.00 84.12 85 ARG A C 1
ATOM 698 O O . ARG A 1 85 ? 4.951 -15.061 -16.172 1.00 84.12 85 ARG A O 1
ATOM 705 N N . VAL A 1 86 ? 4.702 -12.919 -15.514 1.00 81.88 86 VAL A N 1
ATOM 706 C CA . VAL A 1 86 ? 3.367 -13.113 -14.940 1.00 81.88 86 VAL A CA 1
ATOM 707 C C . VAL A 1 86 ? 2.340 -13.433 -16.030 1.00 81.88 86 VAL A C 1
ATOM 709 O O . VAL A 1 86 ? 1.527 -14.335 -15.837 1.00 81.88 86 VAL A O 1
ATOM 712 N N . THR A 1 87 ? 2.440 -12.814 -17.212 1.00 80.81 87 THR A N 1
ATOM 713 C CA . THR A 1 87 ? 1.593 -13.140 -18.374 1.00 80.81 87 THR A CA 1
ATOM 714 C C . THR A 1 87 ? 1.845 -14.554 -18.907 1.00 80.81 87 THR A C 1
ATOM 716 O O . THR A 1 87 ? 0.918 -15.200 -19.386 1.00 80.81 87 THR A O 1
ATOM 719 N N . ARG A 1 88 ? 3.073 -15.076 -18.781 1.00 80.81 88 ARG A N 1
ATOM 720 C CA . ARG A 1 88 ? 3.430 -16.462 -19.146 1.00 80.81 88 ARG A CA 1
ATOM 721 C C . ARG A 1 88 ? 3.116 -17.495 -18.054 1.00 80.81 88 ARG A C 1
ATOM 723 O O . ARG A 1 88 ? 3.391 -18.678 -18.239 1.00 80.81 88 ARG A O 1
ATOM 730 N N . GLY A 1 89 ? 2.570 -17.071 -16.910 1.00 75.12 89 GLY A N 1
ATOM 731 C CA . GLY A 1 89 ? 2.233 -17.953 -15.788 1.00 75.12 89 GLY A CA 1
ATOM 732 C C . GLY A 1 89 ? 3.445 -18.507 -15.028 1.00 75.12 89 GLY A C 1
ATOM 733 O O . GLY A 1 89 ? 3.320 -19.495 -14.301 1.00 75.12 89 GLY A O 1
ATOM 734 N N . TRP A 1 90 ? 4.627 -17.903 -15.180 1.00 74.06 90 TRP A N 1
ATOM 735 C CA . TRP A 1 90 ? 5.853 -18.422 -14.574 1.00 74.06 90 TRP A CA 1
ATOM 736 C C . TRP A 1 90 ? 5.926 -18.141 -13.063 1.00 74.06 90 TRP A C 1
ATOM 738 O O . TRP A 1 90 ? 5.576 -17.042 -12.618 1.00 74.06 90 TRP A O 1
ATOM 748 N N . PRO A 1 91 ? 6.428 -19.095 -12.247 1.00 65.12 91 PRO A N 1
ATOM 749 C CA . PRO A 1 91 ? 6.778 -18.829 -10.856 1.00 65.12 91 PRO A CA 1
ATOM 750 C C . PRO A 1 91 ? 7.804 -17.703 -10.817 1.00 65.12 91 PRO A C 1
ATOM 752 O O . PRO A 1 91 ? 8.863 -17.809 -11.436 1.00 65.12 91 PRO A O 1
ATOM 755 N N . THR A 1 92 ? 7.501 -16.627 -10.107 1.00 61.34 92 THR A N 1
ATOM 756 C CA . THR A 1 92 ? 8.432 -15.513 -9.969 1.00 61.34 92 THR A CA 1
ATOM 757 C C . THR A 1 92 ? 8.311 -14.952 -8.567 1.00 61.34 92 THR A C 1
ATOM 759 O O . THR A 1 92 ? 7.233 -14.458 -8.239 1.00 61.34 92 THR A O 1
ATOM 762 N N . PRO A 1 93 ? 9.367 -14.999 -7.742 1.00 59.69 93 PRO A N 1
ATOM 763 C CA . PRO A 1 93 ? 9.519 -13.978 -6.728 1.00 59.69 93 PRO A CA 1
ATOM 764 C C . PRO A 1 93 ? 9.887 -12.692 -7.483 1.00 59.69 93 PRO A C 1
ATOM 766 O O . PRO A 1 93 ? 10.956 -12.657 -8.098 1.00 59.69 93 PRO A O 1
ATOM 769 N N . PRO A 1 94 ? 9.008 -11.677 -7.564 1.00 65.50 94 PRO A N 1
ATOM 770 C CA . PRO A 1 94 ? 9.469 -10.367 -7.995 1.00 65.50 94 PRO A CA 1
ATOM 771 C C . PRO A 1 94 ? 10.573 -9.895 -7.053 1.00 65.50 94 PRO A C 1
ATOM 773 O O . PRO A 1 94 ? 10.536 -10.181 -5.855 1.00 65.50 94 PRO A O 1
ATOM 776 N N . GLU A 1 95 ? 11.512 -9.128 -7.594 1.00 77.00 95 GLU A N 1
ATOM 777 C CA . GLU A 1 95 ? 12.246 -8.166 -6.776 1.00 77.00 95 GLU A CA 1
ATOM 778 C C . GLU A 1 95 ? 11.197 -7.283 -6.095 1.00 77.00 95 GLU A C 1
ATOM 780 O O . GLU A 1 95 ? 10.268 -6.811 -6.755 1.00 77.00 95 GLU A O 1
ATOM 785 N N . LYS A 1 96 ? 11.269 -7.151 -4.772 1.00 84.94 96 LYS A N 1
ATOM 786 C CA . LYS A 1 96 ? 10.282 -6.364 -4.019 1.00 84.94 96 LYS A CA 1
ATOM 787 C C . LYS A 1 96 ? 10.631 -4.888 -4.053 1.00 84.94 96 LYS A C 1
ATOM 789 O O . LYS A 1 96 ? 9.746 -4.040 -4.094 1.00 84.94 96 LYS A O 1
ATOM 794 N N . ILE A 1 97 ? 11.926 -4.606 -4.077 1.00 90.06 97 ILE A N 1
ATOM 795 C CA . ILE A 1 97 ? 12.463 -3.256 -4.051 1.00 90.06 97 ILE A CA 1
ATOM 796 C C . ILE A 1 97 ? 12.929 -2.885 -5.466 1.00 90.06 97 ILE A C 1
ATOM 798 O O . ILE A 1 97 ? 13.676 -3.657 -6.077 1.00 90.06 97 ILE A O 1
ATOM 802 N N . PRO A 1 98 ? 12.478 -1.741 -6.018 1.00 90.69 98 PRO A N 1
ATOM 803 C CA . PRO A 1 98 ? 12.860 -1.315 -7.359 1.00 90.69 98 PRO A CA 1
ATOM 804 C C . PRO A 1 98 ? 14.369 -1.037 -7.453 1.00 90.69 98 PRO A C 1
ATOM 806 O O . PRO A 1 98 ? 14.993 -0.614 -6.481 1.00 90.69 98 PRO A O 1
ATOM 809 N N . ARG A 1 99 ? 14.958 -1.257 -8.636 1.00 88.75 99 ARG A N 1
ATOM 810 C CA . ARG A 1 99 ? 16.402 -1.091 -8.897 1.00 88.75 99 ARG A CA 1
ATOM 811 C C . ARG A 1 99 ? 16.673 -0.297 -10.169 1.00 88.75 99 ARG A C 1
ATOM 813 O O . ARG A 1 99 ? 15.827 -0.232 -11.060 1.00 88.75 99 ARG A O 1
ATOM 820 N N . GLY A 1 100 ? 17.881 0.260 -10.271 1.00 91.06 100 GLY A N 1
ATOM 821 C CA . GLY A 1 100 ? 18.321 1.018 -11.446 1.00 91.06 100 GLY A CA 1
ATOM 822 C C . GLY A 1 100 ? 17.340 2.140 -11.787 1.00 91.06 100 GLY A C 1
ATOM 823 O O . GLY A 1 100 ? 16.876 2.845 -10.893 1.00 91.06 100 GLY A O 1
ATOM 824 N N . GLN A 1 101 ? 16.950 2.245 -13.060 1.00 91.69 101 GLN A N 1
ATOM 825 C CA . GLN A 1 101 ? 15.985 3.253 -13.515 1.00 91.69 101 GLN A CA 1
ATOM 826 C C . GLN A 1 101 ? 14.646 3.185 -12.764 1.00 91.69 101 GLN A C 1
ATOM 828 O O . GLN A 1 101 ? 14.032 4.214 -12.498 1.00 91.69 101 GLN A O 1
ATOM 833 N N . LEU A 1 102 ? 14.211 1.983 -12.370 1.00 92.56 102 LEU A N 1
ATOM 834 C CA . LEU A 1 102 ? 12.954 1.798 -11.651 1.00 92.56 102 LEU A CA 1
ATOM 835 C C . LEU A 1 102 ? 13.010 2.412 -10.245 1.00 92.56 102 LEU A C 1
ATOM 837 O O . LEU A 1 102 ? 11.997 2.897 -9.751 1.00 92.56 102 LEU A O 1
ATOM 841 N N . ALA A 1 103 ? 14.185 2.413 -9.607 1.00 93.44 103 ALA A N 1
ATOM 842 C CA . ALA A 1 103 ? 14.383 3.074 -8.319 1.00 93.44 103 ALA A CA 1
ATOM 843 C C . ALA A 1 103 ? 14.319 4.600 -8.470 1.00 93.44 103 ALA A C 1
ATOM 845 O O . ALA A 1 103 ? 13.644 5.267 -7.694 1.00 93.44 103 ALA A O 1
ATOM 846 N N . GLU A 1 104 ? 14.950 5.156 -9.507 1.00 95.12 104 GLU A N 1
ATOM 847 C CA . GLU A 1 104 ? 14.862 6.593 -9.793 1.00 95.12 104 GLU A CA 1
ATOM 848 C C . GLU A 1 104 ? 13.425 7.033 -10.092 1.00 95.12 104 GLU A C 1
ATOM 850 O O . GLU A 1 104 ? 12.982 8.084 -9.633 1.00 95.12 104 GLU A O 1
ATOM 855 N N . ASP A 1 105 ? 12.675 6.228 -10.843 1.00 95.06 105 ASP A N 1
ATOM 856 C CA . ASP A 1 105 ? 11.292 6.543 -11.200 1.00 95.06 105 ASP A CA 1
ATOM 857 C C . ASP A 1 105 ? 10.324 6.359 -10.021 1.00 95.06 105 ASP A C 1
ATOM 859 O O . ASP A 1 105 ? 9.316 7.068 -9.938 1.00 95.06 105 ASP A O 1
ATOM 863 N N . PHE A 1 106 ? 10.635 5.452 -9.089 1.00 95.88 106 PHE A N 1
ATOM 864 C CA . PHE A 1 106 ? 9.959 5.353 -7.795 1.00 95.88 106 PHE A CA 1
ATOM 865 C C . PHE A 1 106 ? 10.169 6.632 -6.979 1.00 95.88 106 PHE A C 1
ATOM 867 O O . PHE A 1 106 ? 9.206 7.214 -6.483 1.00 95.88 106 PHE A O 1
ATOM 874 N N . GLU A 1 107 ? 11.410 7.113 -6.897 1.00 95.19 107 GLU A N 1
ATOM 875 C CA . GLU A 1 107 ? 11.756 8.338 -6.178 1.00 95.19 107 GLU A CA 1
ATOM 876 C C . GLU A 1 107 ? 11.070 9.570 -6.800 1.00 95.19 107 GLU A C 1
ATOM 878 O O . GLU A 1 107 ? 10.415 10.326 -6.083 1.00 95.19 107 GLU A O 1
ATOM 883 N N . LYS A 1 108 ? 11.082 9.720 -8.132 1.00 95.19 108 LYS A N 1
ATOM 884 C CA . LYS A 1 108 ? 10.327 10.785 -8.828 1.00 95.19 108 LYS A CA 1
ATOM 885 C C . LYS A 1 108 ? 8.824 10.717 -8.550 1.00 95.19 108 LYS A C 1
ATOM 887 O O . LYS A 1 108 ? 8.157 11.745 -8.482 1.00 95.19 108 LYS A O 1
ATOM 892 N N . LEU A 1 109 ? 8.263 9.518 -8.393 1.00 95.94 109 LEU A N 1
ATOM 893 C CA . LEU A 1 109 ? 6.844 9.369 -8.082 1.00 95.94 109 LEU A CA 1
ATOM 894 C C . LEU A 1 109 ? 6.516 9.800 -6.644 1.00 95.94 109 LEU A C 1
ATOM 896 O O . LEU A 1 109 ? 5.442 10.350 -6.413 1.00 95.94 109 LEU A O 1
ATOM 900 N N . LEU A 1 110 ? 7.428 9.621 -5.685 1.00 96.56 110 LEU A N 1
ATOM 901 C CA . LEU A 1 110 ? 7.259 10.197 -4.346 1.00 96.56 110 LEU A CA 1
ATOM 902 C C . LEU A 1 110 ? 7.196 11.733 -4.407 1.00 96.56 110 LEU A C 1
ATOM 904 O O . LEU A 1 110 ? 6.371 12.330 -3.710 1.00 96.56 110 LEU A O 1
ATOM 908 N N . ASP A 1 111 ? 8.007 12.351 -5.274 1.00 94.06 111 ASP A N 1
ATOM 909 C CA . ASP A 1 111 ? 7.980 13.797 -5.532 1.00 94.06 111 ASP A CA 1
ATOM 910 C C . ASP A 1 111 ? 6.664 14.241 -6.186 1.00 94.06 111 ASP A C 1
ATOM 912 O O . ASP A 1 111 ? 6.024 15.181 -5.716 1.00 94.06 111 ASP A O 1
ATOM 916 N N . GLU A 1 112 ? 6.205 13.532 -7.224 1.00 94.88 112 GLU A N 1
ATOM 917 C CA . GLU A 1 112 ? 4.917 13.801 -7.887 1.00 94.88 112 GLU A CA 1
ATOM 918 C C . GLU A 1 112 ? 3.724 13.707 -6.923 1.00 94.88 112 GLU A C 1
ATOM 920 O O . GLU A 1 112 ? 2.754 14.456 -7.054 1.00 94.88 112 GLU A O 1
ATOM 925 N N . LEU A 1 113 ? 3.788 12.800 -5.943 1.00 95.81 113 LEU A N 1
ATOM 926 C CA . LEU A 1 113 ? 2.761 12.638 -4.908 1.00 95.81 113 LEU A CA 1
ATOM 927 C C . LEU A 1 113 ? 2.901 13.651 -3.758 1.00 95.81 113 LEU A C 1
ATOM 929 O O . LEU A 1 113 ? 2.073 13.663 -2.847 1.00 95.81 113 LEU A O 1
ATOM 933 N N . GLY A 1 114 ? 3.895 14.540 -3.822 1.00 93.38 114 GLY A N 1
ATOM 934 C CA . GLY A 1 114 ? 4.052 15.681 -2.924 1.00 93.38 114 GLY A CA 1
ATOM 935 C C . GLY A 1 114 ? 4.679 15.351 -1.570 1.00 93.38 114 GLY A C 1
ATOM 936 O O . GLY A 1 114 ? 4.504 16.122 -0.622 1.00 93.38 114 GLY A O 1
ATOM 937 N N . LEU A 1 115 ? 5.392 14.226 -1.440 1.00 93.81 115 LEU A N 1
ATOM 938 C CA . LEU A 1 115 ? 6.036 13.867 -0.178 1.00 93.81 115 LEU A CA 1
ATOM 939 C C . LEU A 1 115 ? 7.347 14.628 0.047 1.00 93.81 115 LEU A C 1
ATOM 941 O O . LEU A 1 115 ? 8.249 14.616 -0.783 1.00 93.81 115 LEU A O 1
ATOM 945 N N . LYS A 1 116 ? 7.478 15.217 1.239 1.00 91.38 116 LYS A N 1
ATOM 946 C CA . LYS A 1 116 ? 8.713 15.850 1.742 1.00 91.38 116 LYS A CA 1
ATOM 947 C C . LYS A 1 116 ? 9.616 14.835 2.448 1.00 91.38 116 LYS A C 1
ATOM 949 O O . LYS A 1 116 ? 9.132 13.783 2.850 1.00 91.38 116 LYS A O 1
ATOM 954 N N . ASP A 1 117 ? 10.879 15.180 2.699 1.00 91.25 117 ASP A N 1
ATOM 955 C CA . ASP A 1 117 ? 11.948 14.290 3.197 1.00 91.25 117 ASP A CA 1
ATOM 956 C C . ASP A 1 117 ? 11.543 13.286 4.289 1.00 91.25 117 ASP A C 1
ATOM 958 O O . ASP A 1 117 ? 11.742 12.078 4.136 1.00 91.25 117 ASP A O 1
ATOM 962 N N . TRP A 1 118 ? 10.935 13.748 5.388 1.00 94.94 118 TRP A N 1
ATOM 963 C CA . TRP A 1 118 ? 10.522 12.845 6.469 1.00 94.94 118 TRP A CA 1
ATOM 964 C C . TRP A 1 118 ? 9.418 11.874 6.018 1.00 94.94 118 TRP A C 1
ATOM 966 O O . TRP A 1 118 ? 9.550 10.659 6.196 1.00 94.94 118 TRP A O 1
ATOM 976 N N . SER A 1 119 ? 8.358 12.390 5.386 1.00 95.69 119 SER A N 1
ATOM 977 C CA . SER A 1 119 ? 7.243 11.581 4.875 1.00 95.69 119 SER A CA 1
ATOM 978 C C . SER A 1 119 ? 7.718 10.620 3.785 1.00 95.69 119 SER A C 1
ATOM 980 O O . SER A 1 119 ? 7.331 9.455 3.776 1.00 95.69 119 SER A O 1
ATOM 982 N N . ARG A 1 120 ? 8.624 11.071 2.917 1.00 95.50 120 ARG A N 1
ATOM 983 C CA . ARG A 1 120 ? 9.270 10.276 1.871 1.00 95.50 120 ARG A CA 1
ATOM 984 C C . ARG A 1 120 ? 9.981 9.064 2.465 1.00 95.50 120 ARG A C 1
ATOM 986 O O . ARG A 1 120 ? 9.734 7.936 2.044 1.00 95.50 120 ARG A O 1
ATOM 993 N N . GLY A 1 121 ? 10.798 9.276 3.498 1.00 95.81 121 GLY A N 1
ATOM 994 C CA . GLY A 1 121 ? 11.495 8.192 4.190 1.00 95.81 121 GLY A CA 1
ATOM 995 C C . GLY A 1 121 ? 10.542 7.178 4.832 1.00 95.81 121 GLY A C 1
ATOM 996 O O . GLY A 1 121 ? 10.810 5.977 4.809 1.00 95.81 121 GLY A O 1
ATOM 997 N N . ILE A 1 122 ? 9.414 7.632 5.390 1.00 97.44 122 ILE A N 1
ATOM 998 C CA . ILE A 1 122 ? 8.373 6.738 5.921 1.00 97.44 122 ILE A CA 1
ATOM 999 C C . ILE A 1 122 ? 7.676 5.964 4.798 1.00 97.44 122 ILE A C 1
ATOM 1001 O O . ILE A 1 122 ? 7.568 4.746 4.906 1.00 97.44 122 ILE A O 1
ATOM 1005 N N . ALA A 1 123 ? 7.253 6.627 3.722 1.00 97.31 123 ALA A N 1
ATOM 1006 C CA . ALA A 1 123 ? 6.567 5.987 2.601 1.00 97.31 123 ALA 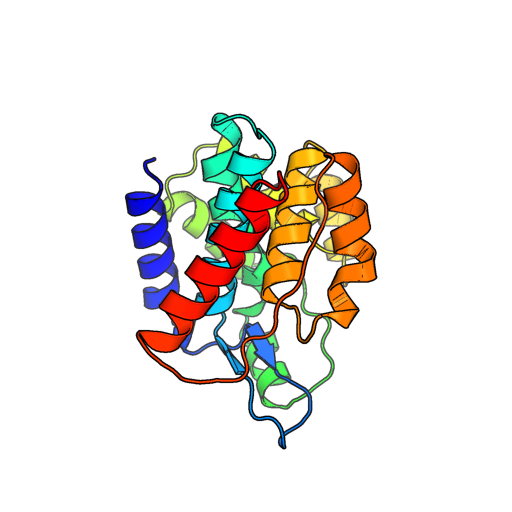A CA 1
ATOM 1007 C C . ALA A 1 123 ? 7.433 4.911 1.940 1.00 97.31 123 ALA A C 1
ATOM 1009 O O . ALA A 1 123 ? 6.960 3.802 1.703 1.00 97.31 123 ALA A O 1
ATOM 1010 N N . ARG A 1 124 ? 8.725 5.197 1.736 1.00 95.88 124 ARG A N 1
ATOM 1011 C CA . ARG A 1 124 ? 9.696 4.223 1.227 1.00 95.88 124 ARG A CA 1
ATOM 1012 C C . ARG A 1 124 ? 9.789 2.993 2.127 1.00 95.88 124 ARG A C 1
ATOM 1014 O O . ARG A 1 124 ? 9.665 1.869 1.660 1.00 95.88 124 ARG A O 1
ATOM 1021 N N . ARG A 1 125 ? 9.954 3.197 3.437 1.00 96.31 125 ARG A N 1
ATOM 1022 C CA . ARG A 1 125 ? 9.981 2.092 4.405 1.00 96.31 125 ARG A CA 1
ATOM 1023 C C . ARG A 1 125 ? 8.683 1.284 4.394 1.00 96.31 125 ARG A C 1
ATOM 1025 O O . ARG A 1 125 ? 8.742 0.065 4.470 1.00 96.31 125 ARG A O 1
ATOM 1032 N N . VAL A 1 126 ? 7.524 1.938 4.296 1.00 97.25 126 VAL A N 1
ATOM 1033 C CA . VAL A 1 126 ? 6.220 1.256 4.223 1.00 97.25 126 VAL A CA 1
ATOM 1034 C C . VAL A 1 126 ? 6.138 0.393 2.966 1.00 97.25 126 VAL A C 1
ATOM 1036 O O . VAL A 1 126 ? 5.710 -0.754 3.058 1.00 97.25 126 VAL A O 1
ATOM 1039 N N . ALA A 1 127 ? 6.580 0.922 1.823 1.00 95.69 127 ALA A N 1
ATOM 1040 C CA . ALA A 1 127 ? 6.603 0.195 0.561 1.00 95.69 127 ALA A CA 1
ATOM 1041 C C . ALA A 1 127 ? 7.518 -1.039 0.613 1.00 95.69 127 ALA A C 1
ATOM 1043 O O . ALA A 1 127 ? 7.224 -2.039 -0.028 1.00 95.69 127 ALA A O 1
ATOM 1044 N N . TYR A 1 128 ? 8.622 -0.973 1.364 1.00 94.00 128 TYR A N 1
ATOM 1045 C CA . TYR A 1 128 ? 9.631 -2.035 1.381 1.00 94.00 128 TYR A CA 1
ATOM 1046 C C . TYR A 1 128 ? 9.367 -3.090 2.458 1.00 94.00 128 TYR A C 1
ATOM 1048 O O . TYR A 1 128 ? 9.586 -4.270 2.226 1.00 94.00 128 TYR A O 1
ATOM 1056 N N . LEU A 1 129 ? 8.915 -2.690 3.648 1.00 93.00 129 LEU A N 1
ATOM 1057 C CA . LEU A 1 129 ? 8.907 -3.565 4.827 1.00 93.00 129 LEU A CA 1
ATOM 1058 C C . LEU A 1 129 ? 7.607 -4.355 5.021 1.00 93.00 129 LEU A C 1
ATOM 1060 O O . LEU A 1 129 ? 7.534 -5.186 5.924 1.00 93.00 129 LEU A O 1
ATOM 1064 N N . ASN A 1 130 ? 6.566 -4.107 4.222 1.00 88.44 130 ASN A N 1
ATOM 1065 C CA . ASN A 1 130 ? 5.256 -4.743 4.407 1.00 88.44 130 ASN A CA 1
ATOM 1066 C C . ASN A 1 130 ? 5.214 -6.233 4.006 1.00 88.44 130 ASN A C 1
ATOM 1068 O O . ASN A 1 130 ? 4.263 -6.943 4.344 1.00 88.44 130 ASN A O 1
ATOM 1072 N N . GLU A 1 131 ? 6.259 -6.739 3.355 1.00 85.69 131 GLU A N 1
ATOM 1073 C CA . GLU A 1 131 ? 6.403 -8.135 2.963 1.00 85.69 131 GLU A CA 1
ATOM 1074 C C . GLU A 1 131 ? 7.783 -8.691 3.322 1.00 85.69 131 GLU A C 1
ATOM 1076 O O . GLU A 1 131 ? 8.733 -7.962 3.590 1.00 85.69 131 GLU A O 1
ATOM 1081 N N . ALA A 1 132 ? 7.890 -10.021 3.335 1.00 87.00 132 ALA A N 1
ATOM 1082 C CA . ALA A 1 132 ? 9.179 -10.669 3.509 1.00 87.00 132 ALA A CA 1
ATOM 1083 C C . ALA A 1 132 ? 10.069 -10.437 2.267 1.00 87.00 132 ALA A C 1
ATOM 1085 O O . ALA A 1 132 ? 9.565 -10.447 1.136 1.00 87.00 132 ALA A O 1
ATOM 1086 N N . PRO A 1 133 ? 11.390 -10.282 2.452 1.00 89.50 133 PRO A N 1
ATOM 1087 C CA . PRO A 1 133 ? 12.331 -10.135 1.349 1.00 89.50 133 PRO A CA 1
ATOM 1088 C C . PRO A 1 133 ? 12.307 -11.374 0.458 1.00 89.50 133 PRO A C 1
ATOM 1090 O O . PRO A 1 133 ? 12.230 -12.505 0.940 1.00 89.50 133 PRO A O 1
ATOM 1093 N N . SER A 1 134 ? 12.381 -11.156 -0.854 1.00 86.69 134 SER A N 1
ATOM 1094 C CA . SER A 1 134 ? 12.371 -12.232 -1.851 1.00 86.69 134 SER A CA 1
ATOM 1095 C C . SER A 1 134 ? 13.772 -12.553 -2.381 1.00 86.69 134 SER A C 1
ATOM 1097 O O . SER A 1 134 ? 13.992 -13.624 -2.945 1.00 86.69 134 SER A O 1
ATOM 1099 N N . THR A 1 135 ? 14.729 -11.645 -2.179 1.00 88.69 135 THR A N 1
ATOM 1100 C CA . THR A 1 135 ? 16.124 -11.768 -2.611 1.00 88.69 135 THR A CA 1
ATOM 1101 C C . THR A 1 135 ? 17.091 -11.283 -1.518 1.00 88.69 135 THR A C 1
ATOM 1103 O O . THR A 1 135 ? 16.687 -10.506 -0.649 1.00 88.69 135 THR A O 1
ATOM 1106 N N . PRO A 1 136 ? 18.381 -11.680 -1.556 1.00 89.50 136 PRO A N 1
ATOM 1107 C CA . PRO A 1 136 ? 19.398 -11.126 -0.655 1.00 89.50 136 PRO A CA 1
ATOM 1108 C C . PRO A 1 136 ? 19.531 -9.602 -0.756 1.00 89.50 136 PRO A C 1
ATOM 1110 O O . PRO A 1 136 ? 19.790 -8.940 0.244 1.00 89.50 136 PRO A O 1
ATOM 1113 N N . PHE A 1 137 ? 19.311 -9.046 -1.951 1.00 89.38 137 PHE A N 1
ATOM 1114 C CA . PHE A 1 137 ? 19.270 -7.603 -2.162 1.00 89.38 137 PHE A CA 1
ATOM 1115 C C . PHE A 1 137 ? 18.104 -6.962 -1.404 1.00 89.38 137 PHE A C 1
ATOM 1117 O O . PHE A 1 137 ? 18.325 -6.015 -0.657 1.00 89.38 137 PHE A O 1
ATOM 1124 N N . ASP A 1 138 ? 16.888 -7.515 -1.527 1.00 91.12 138 ASP A N 1
ATOM 1125 C CA . ASP A 1 138 ? 15.734 -6.995 -0.783 1.00 91.12 138 ASP A CA 1
ATOM 1126 C C . ASP A 1 138 ? 16.006 -7.024 0.725 1.00 91.12 138 ASP A C 1
ATOM 1128 O O . ASP A 1 138 ? 15.699 -6.070 1.427 1.00 91.12 138 ASP A O 1
ATOM 1132 N N . TYR A 1 139 ? 16.625 -8.099 1.226 1.00 92.00 139 TYR A N 1
ATOM 1133 C CA . TYR A 1 139 ? 16.993 -8.205 2.638 1.00 92.00 139 TYR A CA 1
ATOM 1134 C C . TYR A 1 139 ? 17.957 -7.091 3.070 1.00 92.00 139 TYR A C 1
ATOM 1136 O O . TYR A 1 139 ? 17.717 -6.445 4.089 1.00 92.00 139 TYR A O 1
ATOM 1144 N N . ALA A 1 140 ? 19.016 -6.840 2.294 1.00 92.06 140 ALA A N 1
ATOM 1145 C CA . ALA A 1 140 ? 19.983 -5.784 2.583 1.00 92.06 140 ALA A CA 1
ATOM 1146 C C . ALA A 1 140 ? 19.327 -4.393 2.583 1.00 92.06 140 ALA A C 1
ATOM 1148 O O . ALA A 1 140 ? 19.473 -3.644 3.546 1.00 92.06 140 ALA A O 1
ATOM 1149 N N . GLU A 1 141 ? 18.533 -4.081 1.558 1.00 91.81 141 GLU A N 1
ATOM 1150 C CA . GLU A 1 141 ? 17.828 -2.801 1.456 1.00 91.81 141 GLU A CA 1
ATOM 1151 C C . GLU A 1 141 ? 16.798 -2.608 2.578 1.00 91.81 141 GLU A C 1
ATOM 1153 O O . GLU A 1 141 ? 16.700 -1.525 3.157 1.00 91.81 141 GLU A O 1
ATOM 1158 N N . MET A 1 142 ? 16.058 -3.659 2.950 1.00 93.38 142 MET A N 1
ATOM 1159 C CA . MET A 1 142 ? 15.124 -3.617 4.081 1.00 93.38 142 MET A CA 1
ATOM 1160 C C . MET A 1 142 ? 15.841 -3.338 5.407 1.00 93.38 142 MET A C 1
ATOM 1162 O O . MET A 1 142 ? 15.342 -2.551 6.212 1.00 93.38 142 MET A O 1
ATOM 1166 N N . LEU A 1 143 ? 17.019 -3.932 5.634 1.00 91.56 143 LEU A N 1
ATOM 1167 C CA . LEU A 1 143 ? 17.838 -3.635 6.814 1.00 91.56 143 LEU A CA 1
ATOM 1168 C C . LEU A 1 143 ? 18.331 -2.181 6.810 1.00 91.56 143 LEU A C 1
ATOM 1170 O O . LEU A 1 143 ? 18.274 -1.506 7.839 1.00 91.56 143 LEU A O 1
ATOM 1174 N N . SER A 1 144 ? 18.769 -1.679 5.654 1.00 91.31 144 SER A N 1
ATOM 1175 C CA . SER A 1 144 ? 19.271 -0.310 5.493 1.00 91.31 144 SER A CA 1
ATOM 1176 C C . SER A 1 144 ? 18.180 0.762 5.573 1.00 91.31 144 SER A C 1
ATOM 1178 O O . SER A 1 144 ? 18.466 1.901 5.943 1.00 91.31 144 SER A O 1
ATOM 1180 N N . ALA A 1 145 ? 16.921 0.429 5.273 1.00 89.12 145 ALA A N 1
ATOM 1181 C CA . ALA A 1 145 ? 15.808 1.379 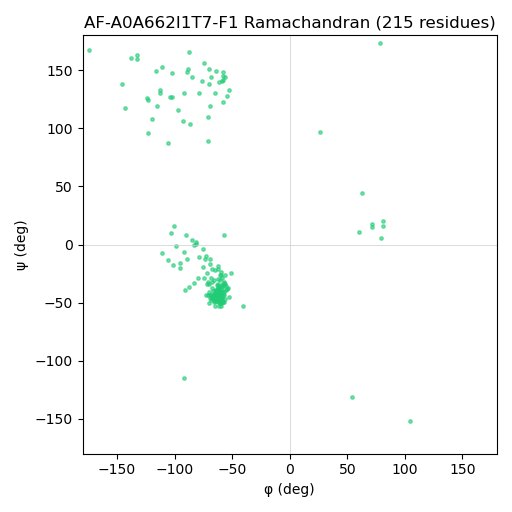5.308 1.00 89.12 145 ALA A CA 1
ATOM 1182 C C . ALA A 1 145 ? 15.509 1.916 6.726 1.00 89.12 145 ALA A C 1
ATOM 1184 O O . ALA A 1 145 ? 14.935 3.006 6.876 1.00 89.12 145 ALA A O 1
ATOM 1185 N N . GLY A 1 146 ? 15.932 1.183 7.761 1.00 88.00 146 GLY A N 1
ATOM 1186 C CA . GLY A 1 146 ? 15.678 1.492 9.163 1.00 88.00 146 GLY A CA 1
ATOM 1187 C C . GLY A 1 146 ? 14.263 1.105 9.618 1.00 88.00 146 GLY A C 1
ATOM 1188 O O . GLY A 1 146 ? 13.423 0.707 8.809 1.00 88.00 146 GLY A O 1
ATOM 1189 N N . PRO A 1 147 ? 13.972 1.215 10.924 1.00 91.12 147 PRO A N 1
ATOM 1190 C CA . PRO A 1 147 ? 12.738 0.689 11.495 1.00 91.12 147 PRO A CA 1
ATOM 1191 C C . PRO A 1 147 ? 11.503 1.534 11.150 1.00 91.12 147 PRO A C 1
ATOM 1193 O O . PRO A 1 147 ? 11.584 2.744 10.919 1.00 91.12 147 PRO A O 1
ATOM 1196 N N . LEU A 1 148 ? 10.334 0.890 11.203 1.00 93.75 148 LEU A N 1
ATOM 1197 C CA . LEU A 1 148 ? 9.025 1.540 11.281 1.00 93.75 148 LEU A CA 1
ATOM 1198 C C . LEU A 1 148 ? 8.386 1.294 12.650 1.00 93.75 148 LEU A C 1
ATOM 1200 O O . LEU A 1 148 ? 8.634 0.246 13.249 1.00 93.75 148 LEU A O 1
ATOM 1204 N N . PRO A 1 149 ? 7.515 2.203 13.126 1.00 94.81 149 PRO A N 1
ATOM 1205 C CA . PRO A 1 149 ? 6.643 1.901 14.254 1.00 94.81 149 PRO A CA 1
ATOM 1206 C C . PRO A 1 149 ? 5.858 0.609 13.995 1.00 94.81 149 PRO A C 1
ATOM 1208 O O . PRO A 1 149 ? 5.261 0.462 12.927 1.00 94.81 149 PRO A O 1
ATOM 1211 N N . GLU A 1 150 ? 5.821 -0.301 14.972 1.00 94.50 150 GLU A N 1
ATOM 1212 C CA . GLU A 1 150 ? 5.189 -1.624 14.823 1.00 94.50 150 GLU A CA 1
ATOM 1213 C C . GLU A 1 150 ? 3.747 -1.513 14.320 1.00 94.50 150 GLU A C 1
ATOM 1215 O O . GLU A 1 150 ? 3.371 -2.184 13.365 1.00 94.50 150 GLU A O 1
ATOM 1220 N N . LYS A 1 151 ? 2.965 -0.591 14.893 1.00 95.75 151 LYS A N 1
ATOM 1221 C CA . LYS A 1 151 ? 1.577 -0.352 14.481 1.00 95.75 151 LYS A CA 1
ATOM 1222 C C . LYS A 1 151 ? 1.454 0.044 13.008 1.00 95.75 151 LYS A C 1
ATOM 1224 O O . LYS A 1 151 ? 0.512 -0.371 12.340 1.00 95.75 151 LYS A O 1
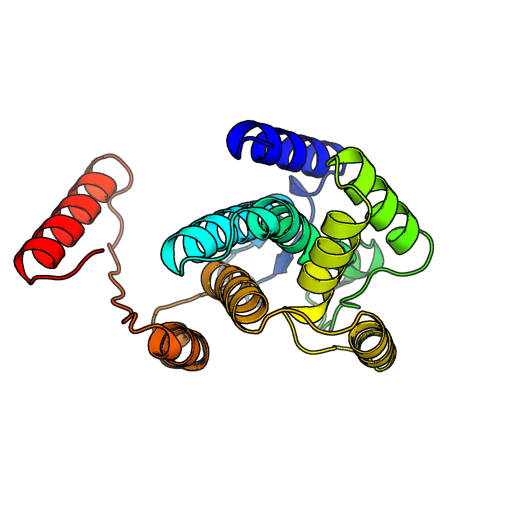ATOM 1229 N N . LEU A 1 152 ? 2.402 0.821 12.484 1.00 96.69 152 LEU A N 1
ATOM 1230 C CA . LEU A 1 152 ? 2.391 1.233 11.081 1.00 96.69 152 LEU A CA 1
ATOM 1231 C C . LEU A 1 152 ? 2.683 0.049 10.154 1.00 96.69 152 LEU A C 1
ATOM 1233 O O . LEU A 1 152 ? 2.027 -0.109 9.126 1.00 96.69 152 LEU A O 1
ATOM 1237 N N . LEU A 1 153 ? 3.637 -0.798 10.547 1.00 95.81 153 LEU A N 1
ATOM 1238 C CA . LEU A 1 153 ? 3.962 -2.026 9.832 1.00 95.81 153 LEU A CA 1
ATOM 1239 C C . LEU A 1 153 ? 2.791 -3.018 9.860 1.00 95.81 153 LEU A C 1
ATOM 1241 O O . LEU A 1 153 ? 2.427 -3.563 8.821 1.00 95.81 153 LEU A O 1
ATOM 1245 N N . ASP A 1 154 ? 2.164 -3.206 11.021 1.00 95.94 154 ASP A N 1
ATOM 1246 C CA . ASP A 1 154 ? 0.982 -4.050 11.192 1.00 95.94 154 ASP A CA 1
ATOM 1247 C C . ASP A 1 154 ? -0.164 -3.594 10.273 1.00 95.94 154 ASP A C 1
ATOM 1249 O O . ASP A 1 154 ? -0.772 -4.424 9.597 1.00 95.94 154 ASP A O 1
ATOM 1253 N N . VAL A 1 155 ? -0.420 -2.282 10.173 1.00 97.06 155 VAL A N 1
ATOM 1254 C CA . VAL A 1 155 ? -1.404 -1.732 9.225 1.00 97.06 155 VAL A CA 1
ATOM 1255 C C . VAL A 1 155 ? -1.010 -2.014 7.779 1.00 97.06 155 VAL A C 1
ATOM 1257 O O . VAL A 1 155 ? -1.855 -2.455 7.001 1.00 97.06 155 VAL A O 1
ATOM 1260 N N . ALA A 1 156 ? 0.249 -1.776 7.409 1.00 96.62 156 ALA A N 1
ATOM 1261 C CA . ALA A 1 156 ? 0.702 -1.964 6.035 1.00 96.62 156 ALA A CA 1
ATOM 1262 C C . ALA A 1 156 ? 0.569 -3.429 5.584 1.00 96.62 156 ALA A C 1
ATOM 1264 O O . ALA A 1 156 ? 0.077 -3.719 4.494 1.00 96.62 156 ALA A O 1
ATOM 1265 N N . VAL A 1 157 ? 0.940 -4.352 6.470 1.00 94.25 157 VAL A N 1
ATOM 1266 C CA . VAL A 1 157 ? 0.781 -5.797 6.295 1.00 94.25 157 VAL A CA 1
ATOM 1267 C C . VAL A 1 157 ? -0.690 -6.186 6.171 1.00 94.25 157 VAL A C 1
ATOM 1269 O O . VAL A 1 157 ? -1.059 -6.937 5.269 1.00 94.25 157 VAL A O 1
ATOM 1272 N N . LEU A 1 158 ? -1.539 -5.711 7.088 1.00 93.81 158 LEU A N 1
ATOM 1273 C CA . LEU A 1 158 ? -2.967 -6.021 7.073 1.00 93.81 158 LEU A CA 1
ATOM 1274 C C . LEU A 1 158 ? -3.629 -5.532 5.786 1.00 93.81 1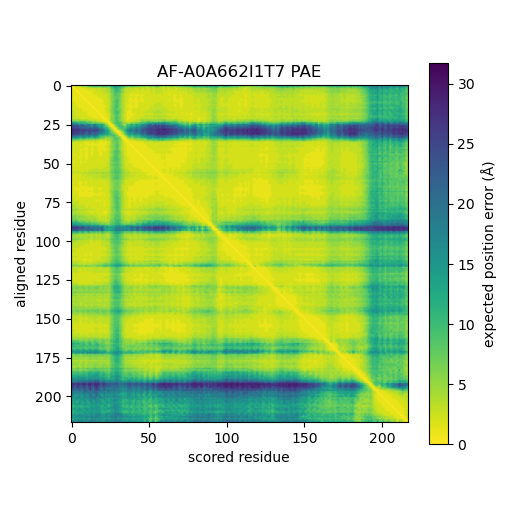58 LEU A C 1
ATOM 1276 O O . LEU A 1 158 ? -4.441 -6.255 5.215 1.00 93.81 158 LEU A O 1
ATOM 1280 N N . ALA A 1 159 ? -3.271 -4.336 5.324 1.00 94.94 159 ALA A N 1
ATOM 1281 C CA . ALA A 1 159 ? -3.838 -3.736 4.128 1.00 94.94 159 ALA A CA 1
ATOM 12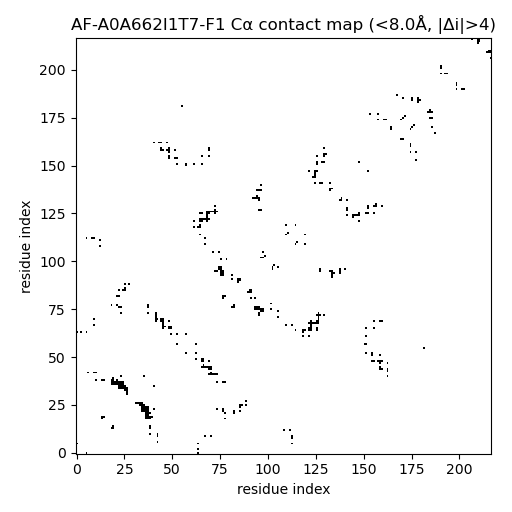82 C C . ALA A 1 159 ? -3.570 -4.571 2.870 1.00 94.94 159 ALA A C 1
ATOM 1284 O O . ALA A 1 159 ? -4.509 -4.835 2.116 1.00 94.94 159 ALA A O 1
ATOM 1285 N N . ASP A 1 160 ? -2.329 -5.020 2.658 1.00 91.88 160 ASP A N 1
ATOM 1286 C CA . ASP A 1 160 ? -2.006 -5.876 1.510 1.00 91.88 160 ASP A CA 1
ATOM 1287 C C . ASP A 1 160 ? -2.673 -7.250 1.645 1.00 91.88 160 ASP A C 1
ATOM 1289 O O . ASP A 1 160 ? -3.335 -7.715 0.714 1.00 91.88 160 ASP A O 1
ATOM 1293 N N . VAL A 1 161 ? -2.595 -7.880 2.826 1.00 88.62 161 VAL A N 1
ATOM 1294 C CA . VAL A 1 161 ? -3.200 -9.202 3.040 1.00 88.62 161 VAL A CA 1
ATOM 1295 C C . VAL A 1 161 ? -4.703 -9.158 2.786 1.00 88.62 161 VAL A C 1
ATOM 1297 O O . VAL A 1 161 ? -5.180 -9.966 1.999 1.00 88.62 161 VAL A O 1
ATOM 1300 N N . LEU A 1 162 ? -5.445 -8.209 3.368 1.00 87.56 162 LEU A N 1
ATOM 1301 C CA . LEU A 1 162 ? -6.900 -8.104 3.196 1.00 87.56 162 LEU A CA 1
ATOM 1302 C C . LEU A 1 162 ? -7.310 -7.924 1.728 1.00 87.56 162 LEU A C 1
ATOM 1304 O O . LEU A 1 162 ? -8.282 -8.539 1.293 1.00 87.56 162 LEU A O 1
ATOM 1308 N N . ASN A 1 163 ? -6.542 -7.159 0.947 1.00 86.06 163 ASN A N 1
ATOM 1309 C CA . ASN A 1 163 ? -6.781 -6.978 -0.491 1.00 86.06 163 ASN A CA 1
ATOM 1310 C C . ASN A 1 163 ? -6.367 -8.178 -1.350 1.00 86.06 163 ASN A C 1
ATOM 1312 O O . ASN A 1 163 ? -6.609 -8.208 -2.557 1.00 86.06 163 ASN A O 1
ATOM 1316 N N . SER A 1 164 ? -5.771 -9.184 -0.719 1.00 79.75 164 SER A N 1
ATOM 1317 C CA . SER A 1 164 ? -5.270 -10.401 -1.349 1.00 79.75 164 SER A CA 1
ATOM 1318 C C . SER A 1 164 ? -6.072 -11.644 -0.990 1.00 79.75 164 SER A C 1
ATOM 1320 O O . SER A 1 164 ? -5.813 -12.706 -1.565 1.00 79.75 164 SER A O 1
ATOM 1322 N N . ILE A 1 165 ? -7.016 -11.521 -0.052 1.00 79.00 165 ILE A N 1
ATOM 1323 C CA . ILE A 1 165 ? -7.767 -12.650 0.484 1.00 79.00 165 ILE A CA 1
ATOM 1324 C C . ILE A 1 165 ? -8.624 -13.289 -0.599 1.00 79.00 165 ILE A C 1
ATOM 1326 O O . ILE A 1 165 ? -9.407 -12.630 -1.286 1.00 79.00 165 ILE A O 1
ATOM 1330 N N . ARG A 1 166 ? -8.522 -14.614 -0.709 1.00 72.31 166 ARG A N 1
ATOM 1331 C CA . ARG A 1 166 ? -9.354 -15.401 -1.635 1.00 72.31 166 ARG A CA 1
ATOM 1332 C C . ARG A 1 166 ? -10.594 -15.992 -0.979 1.00 72.31 166 ARG A C 1
ATOM 1334 O O . ARG A 1 166 ? -11.545 -16.327 -1.684 1.00 72.31 166 ARG A O 1
ATOM 1341 N N . GLY A 1 167 ? -10.591 -16.106 0.344 1.00 71.44 167 GLY A N 1
ATOM 1342 C CA . GLY A 1 167 ? -11.705 -16.628 1.121 1.00 71.44 167 GLY A CA 1
ATOM 1343 C C . GLY A 1 167 ? -11.481 -16.508 2.624 1.00 71.44 167 GLY A C 1
ATOM 1344 O O . GLY A 1 167 ? -10.378 -16.237 3.093 1.00 71.44 167 GLY A O 1
ATOM 1345 N N . TYR A 1 168 ? -12.547 -16.723 3.391 1.00 76.50 168 TYR A N 1
ATOM 1346 C CA . TYR A 1 168 ? -12.567 -16.489 4.839 1.00 76.50 168 TYR A CA 1
ATOM 1347 C C . TYR A 1 168 ? -11.549 -17.310 5.633 1.00 76.50 168 TYR A C 1
ATOM 1349 O O . TYR A 1 168 ? -11.111 -16.883 6.697 1.00 76.50 168 TYR A O 1
ATOM 1357 N N . TRP A 1 169 ? -11.143 -18.472 5.118 1.00 78.06 169 TRP A N 1
ATOM 1358 C CA . TRP A 1 169 ? -10.140 -19.330 5.749 1.00 78.06 169 TRP A CA 1
ATOM 1359 C C . TRP A 1 169 ? -8.765 -18.652 5.872 1.00 78.06 169 TRP A C 1
ATOM 1361 O O . TRP A 1 169 ? -7.982 -19.025 6.741 1.00 78.06 169 TRP A O 1
ATOM 1371 N N . GLU A 1 170 ? -8.473 -17.623 5.069 1.00 75.00 170 GLU A N 1
ATOM 1372 C CA . GLU A 1 170 ? -7.214 -16.863 5.142 1.00 75.00 170 GLU A CA 1
ATOM 1373 C C . GLU A 1 170 ? -7.204 -15.828 6.290 1.00 75.00 170 GLU A C 1
ATOM 1375 O O . GLU A 1 170 ? -6.145 -15.309 6.649 1.00 75.00 170 GLU A O 1
ATOM 1380 N N . LEU A 1 171 ? -8.356 -15.566 6.930 1.00 78.50 171 LEU A N 1
ATOM 1381 C CA . LEU A 1 171 ? -8.488 -14.587 8.020 1.00 78.50 171 LEU A CA 1
ATOM 1382 C C . LEU A 1 171 ? -8.008 -15.109 9.384 1.00 78.50 171 LEU A C 1
ATOM 1384 O O . LEU A 1 171 ? -7.552 -14.321 10.216 1.00 78.50 171 LEU A O 1
ATOM 1388 N N . GLY A 1 172 ? -8.081 -16.422 9.629 1.00 72.50 172 GLY A N 1
ATOM 1389 C CA . GLY A 1 172 ? -7.785 -17.023 10.940 1.00 72.50 172 GLY A CA 1
ATOM 1390 C C . GLY A 1 172 ? -6.309 -16.969 11.359 1.00 72.50 172 GLY A C 1
ATOM 1391 O O . GLY A 1 172 ? -5.996 -17.146 12.532 1.00 72.50 172 GLY A O 1
ATOM 1392 N N . GLY A 1 173 ? -5.399 -16.712 10.415 1.00 80.50 173 GLY A N 1
ATOM 1393 C CA . GLY A 1 173 ? -3.957 -16.677 10.658 1.00 80.50 173 GLY A CA 1
ATOM 1394 C C . GLY A 1 173 ? -3.429 -15.282 11.002 1.00 80.50 173 GLY A C 1
ATOM 1395 O O . GLY A 1 173 ? -3.740 -14.695 12.040 1.00 80.50 173 GLY A O 1
ATOM 1396 N N . ARG A 1 174 ? -2.583 -14.749 10.111 1.00 83.06 174 ARG A N 1
ATOM 1397 C CA . ARG A 1 174 ? -1.845 -13.487 10.302 1.00 83.06 174 ARG A CA 1
ATOM 1398 C C . ARG A 1 174 ? -2.765 -12.302 10.615 1.00 83.06 174 ARG A C 1
ATOM 1400 O O . ARG A 1 174 ? -2.426 -11.503 11.480 1.00 83.06 174 ARG A O 1
ATOM 1407 N N . VAL A 1 175 ? -3.925 -12.221 9.959 1.00 87.69 175 VAL A N 1
ATOM 1408 C CA . VAL A 1 175 ? -4.880 -11.111 10.124 1.00 87.69 175 VAL A CA 1
ATOM 1409 C C . VAL A 1 175 ? -5.454 -11.090 11.542 1.00 87.69 175 VAL A C 1
ATOM 1411 O O . VAL A 1 175 ? -5.322 -10.083 12.235 1.00 87.69 175 VAL A O 1
ATOM 1414 N N . SER A 1 176 ? -6.005 -12.217 12.009 1.00 87.94 176 SER A N 1
ATOM 1415 C CA . SER A 1 176 ? -6.549 -12.342 13.371 1.00 87.94 176 SER A CA 1
ATOM 1416 C C . SER A 1 176 ? -5.488 -12.082 14.441 1.00 87.94 176 SER A C 1
ATOM 1418 O O . SER A 1 176 ? -5.758 -11.384 15.416 1.00 87.94 176 SER A O 1
ATOM 1420 N N . LYS A 1 177 ? -4.260 -12.584 14.242 1.00 89.75 177 LYS A N 1
ATOM 1421 C CA . LYS A 1 177 ? -3.151 -12.362 15.180 1.00 89.75 177 LYS A CA 1
ATOM 1422 C C . LYS A 1 177 ? -2.793 -10.881 15.313 1.00 89.75 177 LYS A C 1
ATOM 1424 O O . LYS A 1 177 ? -2.581 -10.423 16.429 1.00 89.75 177 LYS A O 1
ATOM 1429 N N . ILE A 1 178 ? -2.700 -10.149 14.200 1.00 92.19 178 ILE A N 1
ATOM 1430 C CA . ILE A 1 178 ? -2.345 -8.723 14.229 1.00 92.19 178 ILE A CA 1
ATOM 1431 C C . ILE A 1 178 ? -3.488 -7.899 14.828 1.00 92.19 178 ILE A C 1
ATOM 1433 O O . ILE A 1 178 ? -3.252 -7.140 15.761 1.00 92.19 178 ILE A O 1
ATOM 1437 N N . LEU A 1 179 ? -4.723 -8.069 14.345 1.00 90.75 179 LEU A N 1
ATOM 1438 C CA . LEU A 1 179 ? -5.874 -7.307 14.843 1.00 90.75 179 LEU A CA 1
ATOM 1439 C C . LEU A 1 179 ? -6.152 -7.570 16.331 1.00 90.75 179 LEU A C 1
ATOM 1441 O O . LEU A 1 179 ? -6.462 -6.635 17.071 1.00 90.75 179 LEU A O 1
ATOM 1445 N N . GLY A 1 180 ? -5.936 -8.805 16.792 1.00 90.38 180 GLY A N 1
ATOM 1446 C CA . GLY A 1 180 ? -6.071 -9.176 18.198 1.00 90.38 180 GLY A CA 1
ATOM 1447 C C . GLY A 1 180 ? -5.138 -8.407 19.141 1.00 90.38 180 GLY A C 1
ATOM 1448 O O . GLY A 1 180 ? -5.546 -8.115 20.263 1.00 90.38 180 GLY A O 1
ATOM 1449 N N . LYS A 1 181 ? -3.937 -7.992 18.693 1.00 93.00 181 LYS A N 1
ATOM 1450 C CA . LYS A 1 181 ? -3.032 -7.133 19.490 1.00 93.00 181 LYS A CA 1
ATOM 1451 C C . LYS A 1 181 ? -3.683 -5.803 19.881 1.00 93.00 181 LYS A C 1
ATOM 1453 O O . LYS A 1 181 ? -3.335 -5.225 20.904 1.00 93.00 181 LYS A O 1
ATOM 1458 N N . TYR A 1 182 ? -4.607 -5.322 19.052 1.00 92.62 182 TYR A N 1
ATOM 1459 C CA . TYR A 1 182 ? -5.287 -4.039 19.207 1.00 92.62 182 TYR A CA 1
ATOM 1460 C C . TYR A 1 182 ? -6.716 -4.194 19.747 1.00 92.62 182 TYR A C 1
ATOM 1462 O O . TYR A 1 182 ? -7.476 -3.234 19.734 1.00 92.62 182 TYR A O 1
ATOM 1470 N N . GLY A 1 183 ? -7.098 -5.395 20.201 1.00 88.94 183 GLY A N 1
ATOM 1471 C CA . GLY A 1 183 ? -8.436 -5.671 20.733 1.00 88.94 183 GLY A CA 1
ATOM 1472 C C . GLY A 1 183 ? -9.522 -5.879 19.673 1.00 88.94 183 GLY A C 1
ATOM 1473 O O . GLY A 1 183 ? -10.685 -6.057 20.030 1.00 88.94 183 GLY A O 1
ATOM 1474 N N . PHE A 1 184 ? -9.169 -5.913 18.385 1.00 86.88 184 PHE A N 1
ATOM 1475 C CA . PHE A 1 184 ? -10.130 -6.138 17.306 1.00 86.88 184 PHE A CA 1
ATOM 1476 C C . PHE A 1 184 ? -10.369 -7.631 17.077 1.00 86.88 184 PHE A C 1
ATOM 1478 O O . PHE A 1 184 ? -9.457 -8.459 17.158 1.00 86.88 184 PHE A O 1
ATOM 1485 N N . ARG A 1 185 ? -11.614 -7.974 16.740 1.00 82.88 185 ARG A N 1
ATOM 1486 C CA . ARG A 1 185 ? -12.023 -9.315 16.310 1.00 82.88 185 ARG A CA 1
ATOM 1487 C C . ARG A 1 185 ? -12.524 -9.250 14.877 1.00 82.88 185 ARG A C 1
ATOM 1489 O O . ARG A 1 185 ? -13.076 -8.240 14.457 1.00 82.88 185 ARG A O 1
ATOM 1496 N N . ILE A 1 186 ? -12.333 -10.334 14.135 1.00 79.75 186 ILE A N 1
ATOM 1497 C CA . ILE A 1 186 ? -12.775 -10.428 12.745 1.00 79.75 186 ILE A CA 1
ATOM 1498 C C . ILE A 1 186 ? -14.056 -11.248 12.696 1.00 79.75 186 ILE A C 1
ATOM 1500 O O . ILE A 1 186 ? -14.080 -12.390 13.154 1.00 79.75 186 ILE A O 1
ATOM 1504 N N . ALA A 1 187 ? -15.087 -10.685 12.078 1.00 75.75 187 ALA A N 1
ATOM 1505 C CA . ALA A 1 187 ? -16.239 -11.426 11.596 1.00 75.75 187 ALA A CA 1
ATOM 1506 C C . ALA A 1 187 ? -16.236 -11.374 10.065 1.00 75.75 187 ALA A C 1
ATOM 1508 O O . ALA A 1 187 ? -16.016 -10.320 9.471 1.00 75.75 187 ALA A O 1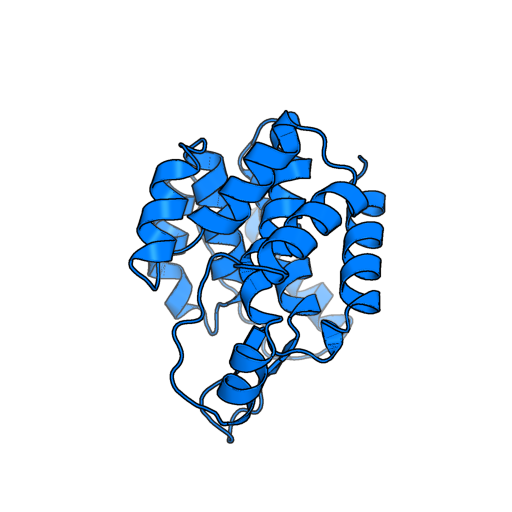
ATOM 1509 N N . TYR A 1 188 ? -16.443 -12.521 9.421 1.00 72.88 188 TYR A N 1
ATOM 1510 C CA . TYR A 1 188 ? -16.571 -12.602 7.971 1.00 72.88 188 TYR A CA 1
ATOM 1511 C C . TYR A 1 188 ? -17.994 -12.992 7.603 1.00 72.88 188 TYR A C 1
ATOM 1513 O O . TYR A 1 188 ? -18.521 -13.988 8.098 1.00 72.88 188 TYR A O 1
ATOM 1521 N N . HIS A 1 189 ? -18.576 -12.233 6.681 1.00 70.50 189 HIS A N 1
ATOM 1522 C CA . HIS A 1 189 ? -19.892 -12.501 6.126 1.00 70.50 189 HIS A CA 1
ATOM 1523 C C . HIS A 1 189 ? -19.772 -12.628 4.615 1.00 70.50 189 HIS A C 1
ATOM 1525 O O . HIS A 1 189 ? -19.290 -11.719 3.939 1.00 70.50 189 HIS A O 1
ATOM 1531 N N . GLN A 1 190 ? -20.226 -13.757 4.078 1.00 65.50 190 GLN A N 1
ATOM 1532 C CA . GLN A 1 190 ? -20.374 -13.931 2.643 1.00 65.50 190 GLN A CA 1
ATOM 1533 C C . GLN A 1 190 ? -21.820 -13.645 2.260 1.00 65.50 190 GLN A C 1
ATOM 1535 O O . GLN A 1 190 ? -22.727 -14.381 2.641 1.00 65.50 190 GLN A O 1
ATOM 1540 N N . VAL A 1 191 ? -22.028 -12.602 1.461 1.00 61.69 191 VAL A N 1
ATOM 1541 C CA . VAL A 1 191 ? -23.314 -12.366 0.806 1.00 61.69 191 VAL A CA 1
ATOM 1542 C C . VAL A 1 191 ? -23.255 -13.023 -0.572 1.00 61.69 191 VAL A C 1
ATOM 1544 O O . VAL A 1 191 ? -22.567 -12.548 -1.477 1.00 61.69 191 VAL A O 1
ATOM 1547 N N . SER A 1 192 ? -23.947 -14.151 -0.733 1.00 57.19 192 SER A N 1
ATOM 1548 C CA . SER A 1 192 ? -24.081 -14.833 -2.025 1.00 57.19 192 SER A CA 1
ATOM 1549 C C . SER A 1 192 ? -24.987 -14.018 -2.958 1.00 57.19 192 SER A C 1
ATOM 1551 O O . SER A 1 192 ? -26.199 -14.166 -2.957 1.00 57.19 192 SER A O 1
ATOM 1553 N N . ILE A 1 193 ? -24.352 -13.108 -3.698 1.00 52.50 193 ILE A N 1
ATOM 1554 C CA . ILE A 1 193 ? -24.767 -12.391 -4.917 1.00 52.50 193 ILE A CA 1
ATOM 1555 C C . ILE A 1 193 ? -26.286 -12.210 -5.131 1.00 52.50 193 ILE A C 1
ATOM 1557 O O . ILE A 1 193 ? -26.927 -12.997 -5.821 1.00 52.50 193 ILE A O 1
ATOM 1561 N N . ILE A 1 194 ? -26.794 -11.036 -4.744 1.00 52.72 194 ILE A N 1
ATOM 1562 C CA . ILE A 1 194 ? -27.753 -10.279 -5.567 1.00 52.72 194 ILE A CA 1
ATOM 1563 C C . ILE A 1 194 ? -27.130 -8.897 -5.786 1.00 52.72 194 ILE A C 1
ATOM 1565 O O . ILE A 1 194 ? -27.192 -8.042 -4.904 1.00 52.72 194 ILE A O 1
ATOM 1569 N N . ARG A 1 195 ? -26.451 -8.694 -6.926 1.00 57.47 195 ARG A N 1
ATOM 1570 C CA . ARG A 1 195 ? -25.759 -7.427 -7.245 1.00 57.47 195 ARG A CA 1
ATOM 1571 C C . ARG A 1 195 ? -26.733 -6.243 -7.181 1.00 57.47 195 ARG A C 1
ATOM 1573 O O . ARG A 1 195 ? -27.881 -6.366 -7.595 1.00 57.47 195 ARG A O 1
ATOM 1580 N N . GLY A 1 196 ? -26.251 -5.088 -6.724 1.00 65.88 196 GLY A N 1
ATOM 1581 C CA . GLY A 1 196 ? -27.022 -3.840 -6.676 1.00 65.88 196 GLY A CA 1
ATOM 1582 C C . GLY A 1 196 ? -27.495 -3.475 -5.270 1.00 65.88 196 GLY A C 1
ATOM 1583 O O . GLY A 1 196 ? -26.857 -3.828 -4.279 1.00 65.88 196 GLY A O 1
ATOM 1584 N N . VAL A 1 197 ? -28.614 -2.751 -5.186 1.00 71.31 197 VAL A N 1
ATOM 1585 C CA . VAL A 1 197 ? -29.161 -2.192 -3.933 1.00 71.31 197 VAL A CA 1
ATOM 1586 C C . VAL A 1 197 ? -29.372 -3.266 -2.862 1.00 71.31 197 VAL A C 1
ATOM 1588 O O . VAL A 1 197 ? -29.096 -3.027 -1.693 1.00 71.31 197 VAL A O 1
ATOM 1591 N N . VAL A 1 198 ? -29.768 -4.478 -3.260 1.00 75.06 198 VAL A N 1
ATOM 1592 C CA . VAL A 1 198 ? -30.003 -5.598 -2.336 1.00 75.06 198 VAL A CA 1
ATOM 1593 C C . VAL A 1 198 ? -28.730 -5.996 -1.584 1.00 75.06 198 VAL A C 1
ATOM 1595 O O . VAL A 1 198 ? -28.791 -6.218 -0.382 1.00 75.06 198 VAL A O 1
ATOM 1598 N N . THR A 1 199 ? -27.563 -6.007 -2.241 1.00 72.19 199 THR A N 1
ATOM 1599 C CA . THR A 1 199 ? -26.280 -6.273 -1.558 1.00 72.19 199 THR A CA 1
ATOM 1600 C C . THR A 1 199 ? -26.009 -5.224 -0.476 1.00 72.19 199 THR A C 1
ATOM 1602 O O . THR A 1 199 ? -25.623 -5.575 0.634 1.00 72.19 199 THR A O 1
ATOM 1605 N N . GLN A 1 200 ? -26.249 -3.943 -0.774 1.00 75.69 200 GLN A N 1
ATOM 1606 C CA . GLN A 1 200 ? -26.036 -2.850 0.182 1.00 75.69 200 GLN A CA 1
ATOM 1607 C C . GLN A 1 200 ? -27.011 -2.916 1.364 1.00 75.69 200 GLN A C 1
ATOM 1609 O O . GLN A 1 200 ? -26.607 -2.704 2.503 1.00 75.69 200 GLN A O 1
ATOM 1614 N N . LEU A 1 201 ? -28.278 -3.259 1.110 1.00 80.31 201 LEU A N 1
ATOM 1615 C CA . LEU A 1 201 ? -29.277 -3.458 2.163 1.00 80.31 201 LEU A CA 1
ATOM 1616 C C . LEU A 1 201 ? -28.918 -4.642 3.067 1.00 80.31 201 LEU A C 1
ATOM 1618 O O . LEU A 1 201 ? -29.011 -4.520 4.282 1.00 80.31 201 LEU A O 1
ATOM 1622 N N . VAL A 1 202 ? -28.460 -5.761 2.494 1.00 81.31 202 VAL A N 1
ATOM 1623 C CA . VAL A 1 202 ? -28.015 -6.925 3.277 1.00 81.31 202 VAL A CA 1
ATOM 1624 C C . VAL A 1 202 ? -26.782 -6.582 4.114 1.00 81.31 202 VAL A C 1
ATOM 1626 O O . VAL A 1 202 ? -26.742 -6.939 5.287 1.00 81.31 202 VAL A O 1
ATOM 1629 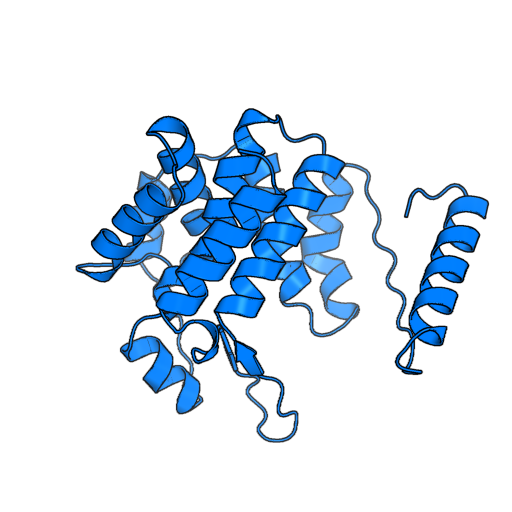N N . HIS A 1 203 ? -25.804 -5.856 3.560 1.00 79.06 203 HIS A N 1
ATOM 1630 C CA . HIS A 1 203 ? -24.655 -5.383 4.338 1.00 79.06 203 HIS A CA 1
ATOM 1631 C C . HIS A 1 203 ? -25.084 -4.495 5.509 1.00 79.06 203 HIS A C 1
ATOM 1633 O O . HIS A 1 203 ? -24.679 -4.763 6.636 1.00 79.06 203 HIS A O 1
ATOM 1639 N N . ARG A 1 204 ? -25.962 -3.511 5.273 1.00 82.62 204 ARG A N 1
ATOM 1640 C CA . ARG A 1 204 ? -26.497 -2.657 6.344 1.00 82.62 204 ARG A CA 1
ATOM 1641 C C . ARG A 1 204 ? -27.239 -3.448 7.414 1.00 82.62 204 ARG A C 1
ATOM 1643 O O . ARG A 1 204 ? -26.996 -3.224 8.590 1.00 82.62 204 ARG A O 1
ATOM 1650 N N . ALA A 1 205 ? -28.085 -4.400 7.026 1.00 85.00 205 ALA A N 1
ATOM 1651 C CA . ALA A 1 205 ? -28.813 -5.233 7.982 1.00 85.00 205 ALA A CA 1
ATOM 1652 C C . ALA A 1 205 ? -27.865 -6.076 8.855 1.00 85.00 205 ALA A C 1
ATOM 1654 O O . ALA A 1 205 ? -28.110 -6.260 10.045 1.00 85.00 205 ALA A O 1
ATOM 1655 N N . VAL A 1 206 ? -26.763 -6.575 8.283 1.00 84.31 206 VAL A N 1
ATOM 1656 C CA . VAL A 1 206 ? -25.725 -7.286 9.046 1.00 84.31 206 VAL A CA 1
ATOM 1657 C C . VAL A 1 206 ? -24.985 -6.337 9.994 1.00 84.31 206 VAL A C 1
ATOM 1659 O O . VAL A 1 206 ? -24.761 -6.703 11.146 1.00 84.31 206 VAL A O 1
ATOM 1662 N N . GLU A 1 207 ? -24.627 -5.131 9.545 1.00 85.88 207 GLU A N 1
ATOM 1663 C CA . GLU A 1 207 ? -24.006 -4.106 10.397 1.00 85.88 207 GLU A CA 1
ATOM 1664 C C . GLU A 1 207 ? -24.918 -3.711 11.568 1.00 85.88 207 GLU A C 1
ATOM 1666 O O . GLU A 1 207 ? -24.465 -3.664 12.709 1.00 85.88 207 GLU A O 1
ATOM 1671 N N . GLU A 1 208 ? -26.207 -3.482 11.315 1.00 87.25 208 GLU A N 1
ATOM 1672 C CA . GLU A 1 208 ? -27.202 -3.177 12.349 1.00 87.25 208 GLU A CA 1
ATOM 1673 C C . GLU A 1 208 ? -27.329 -4.329 13.354 1.00 87.25 208 GLU A C 1
ATOM 1675 O O . GLU A 1 208 ? -27.164 -4.113 14.552 1.00 87.25 208 GLU A O 1
ATOM 1680 N N . ALA A 1 209 ? -27.474 -5.572 12.884 1.00 86.25 209 ALA A N 1
ATOM 1681 C CA . ALA A 1 209 ? -27.550 -6.741 13.761 1.00 86.25 209 ALA A CA 1
ATOM 1682 C C . ALA A 1 209 ? -26.275 -6.957 14.603 1.00 86.25 209 ALA A C 1
ATOM 1684 O O . ALA A 1 209 ? -26.334 -7.524 15.698 1.00 86.25 209 ALA A O 1
ATOM 1685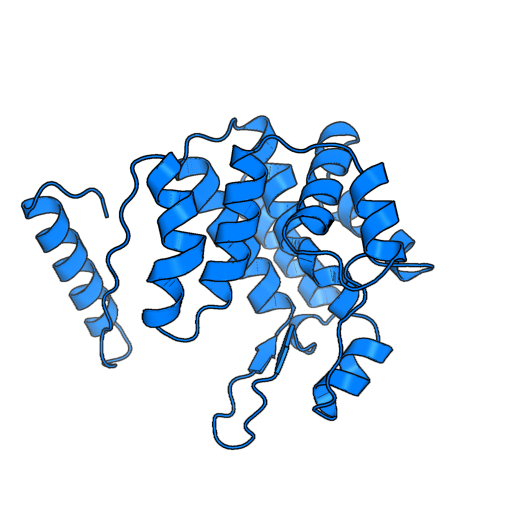 N N . MET A 1 210 ? -25.109 -6.541 14.100 1.00 85.00 210 MET A N 1
ATOM 1686 C CA . MET A 1 210 ? -23.857 -6.555 14.860 1.00 85.00 210 MET A CA 1
ATOM 1687 C C . MET A 1 210 ? -23.832 -5.459 15.927 1.00 85.00 210 MET A C 1
ATOM 1689 O O . MET A 1 210 ? -23.465 -5.742 17.070 1.00 85.00 210 MET A O 1
ATOM 1693 N N . ARG A 1 211 ? -24.280 -4.244 15.592 1.00 88.56 211 ARG A N 1
ATOM 1694 C CA . ARG A 1 211 ? -24.421 -3.142 16.558 1.00 88.56 211 ARG A CA 1
ATOM 1695 C C . ARG A 1 211 ? -25.383 -3.487 17.686 1.00 88.56 211 ARG A C 1
ATOM 1697 O O . ARG A 1 211 ? -25.042 -3.266 18.844 1.00 88.56 211 ARG A O 1
ATOM 1704 N N . ASP A 1 212 ? -26.503 -4.136 17.377 1.00 87.19 212 ASP A N 1
ATOM 1705 C CA . ASP A 1 212 ? -27.468 -4.615 18.378 1.00 87.19 212 ASP A CA 1
ATOM 1706 C C . ASP A 1 212 ? -26.854 -5.629 19.357 1.00 87.19 212 ASP A C 1
ATOM 1708 O O . ASP A 1 212 ? -27.288 -5.757 20.501 1.00 87.19 212 ASP A O 1
ATOM 1712 N N . LYS A 1 213 ? -25.805 -6.342 18.929 1.00 82.75 213 LYS A N 1
ATOM 1713 C CA . LYS A 1 213 ? -25.027 -7.263 19.770 1.00 82.75 213 LYS A CA 1
ATOM 1714 C C . LYS A 1 213 ? -23.842 -6.597 20.480 1.00 82.75 213 LYS A C 1
ATOM 1716 O O . LYS A 1 213 ? -23.043 -7.303 21.094 1.00 82.75 213 LYS A O 1
ATOM 1721 N N . GLY A 1 214 ? -23.722 -5.271 20.408 1.00 80.94 214 GLY A N 1
ATOM 1722 C CA . GLY A 1 214 ? -22.664 -4.490 21.051 1.00 80.94 214 GLY A CA 1
ATOM 1723 C C . GLY A 1 214 ? -21.335 -4.471 20.294 1.00 80.94 214 GLY A C 1
ATOM 1724 O O . GLY A 1 214 ? -20.311 -4.139 20.887 1.00 80.94 214 GLY A O 1
ATOM 1725 N N . TYR A 1 215 ? -21.324 -4.850 19.014 1.00 77.44 215 TYR A N 1
ATOM 1726 C CA . TYR A 1 215 ? -20.140 -4.717 18.166 1.00 77.44 215 TYR A CA 1
ATOM 1727 C C . TYR A 1 215 ? -20.110 -3.344 17.482 1.00 77.44 215 TYR A C 1
ATOM 1729 O O . TYR A 1 215 ? -21.150 -2.772 17.166 1.00 77.44 215 TYR A O 1
ATOM 1737 N N . GLU A 1 216 ? -18.911 -2.847 17.184 1.00 75.94 216 GLU A N 1
ATOM 1738 C CA . GLU A 1 216 ? -18.696 -1.685 16.314 1.00 75.94 216 GLU A CA 1
ATOM 1739 C C . GLU A 1 216 ? -18.154 -2.174 14.955 1.00 75.94 216 GLU A C 1
ATOM 1741 O O . GLU A 1 216 ? -16.938 -2.329 14.817 1.00 75.94 216 GLU A O 1
ATOM 1746 N N . PRO A 1 217 ? -19.041 -2.528 13.996 1.00 64.69 217 PRO A N 1
ATOM 1747 C CA . PRO A 1 217 ? -18.651 -3.008 12.669 1.00 64.69 217 PRO A CA 1
ATOM 1748 C C . PRO A 1 217 ? -18.025 -1.919 11.787 1.00 64.69 217 PRO A C 1
ATOM 1750 O O . PRO A 1 217 ? -18.415 -0.731 11.916 1.00 64.69 217 PRO A O 1
#

Solvent-accessible surface area (backbone atoms only — not comparable to full-atom values): 12314 Å² total; per-residue (Å²): 129,61,67,69,62,52,49,52,51,51,50,50,55,34,51,77,71,44,22,68,78,36,62,66,48,72,58,95,43,88,90,70,72,58,71,40,30,31,36,60,51,20,50,50,18,13,53,45,22,43,52,46,30,60,75,71,65,52,62,74,86,50,44,62,24,46,25,51,5,38,41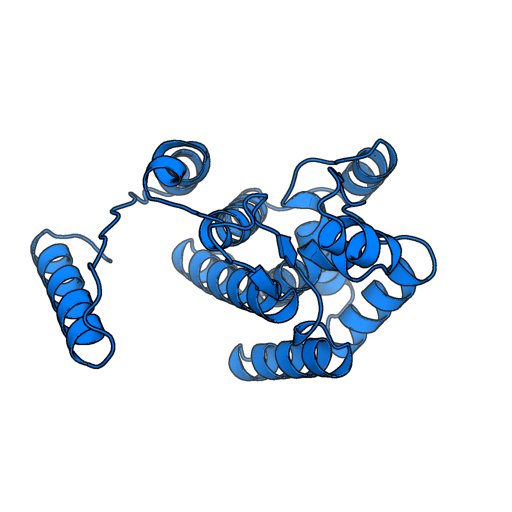,45,30,62,52,32,45,72,38,67,71,46,46,57,36,52,78,71,69,48,93,68,80,59,63,54,58,51,56,73,72,52,33,55,52,49,53,54,46,43,53,75,72,68,47,50,74,71,42,37,55,48,11,54,36,43,21,51,62,45,55,82,64,69,44,75,64,36,44,54,52,49,64,71,59,52,89,71,61,64,69,60,46,53,33,46,31,44,16,50,48,66,74,62,60,88,52,75,81,63,44,75,48,71,51,42,58,55,39,44,77,75,74,46,80,86,83,87,82,86,80,87,77,53,88,61,71,60,44,55,51,52,51,49,52,50,45,50,58,37,40,78,70,73,44,88,121

pLDDT: mean 86.66, std 12.51, range [40.31, 98.44]

Foldseek 3Di:
DPPVVLLVLLLVVCVVLVQQVFFLDDDLDPVVPDTDGLQRLLSQLLVQLLVLCVVLVPDPLQNLLLSLLSSCLSLQCSDPVNRVCVVVSHDDDGQRADDDVSNVVSLVSCVSSPDDDVSSLSSVLLSLLLDDGPDPVSVVVNVVSDDDDPSSSLSSVLSSQVSVDPDPVSCVPSVQVSCVVSVDHDDDDDDPDPPDPVVVVVVVVVCVVCVVVVDRD

Nearest PDB structures (foldseek):
  1ynb-assembly1_A  TM=4.801E-01  e=4.498E-01  Archaeoglobus fulgidus DSM 4304
  3wfs-assembly1_C  TM=4.872E-01  e=7.612E-01  synthetic construct
  8cq6-assembly1_D  TM=2.883E-01  e=1.171E+00  Duganella sacchari
  4kqu-assembly1_A  TM=2.939E-01  e=5.157E+00  Homo sapiens
  4qpf-assembly1_A-2  TM=2.926E-01  e=5.674E+00  Homo sapiens

Radius of gyration: 18.03 Å; Cα contacts (8 Å, |Δi|>4): 250; chains: 1; bounding box: 50×38×40 Å